Protein AF-A0A9D4G439-F1 (afdb_monomer_lite)

Secondary structure (DSSP, 8-state):
----------SSS---S-S-EEEE---TT--EEEEESSEEEE--EEEEEEESSSEEEE-SEEEEEEES--SEEEEEEEEEEEEES-SSEEEEEEEEEEEEES--SEEEEEEEEEEEEEEE-SEEEEEEEEEEEEEE-SEEEEEEEEEEEEES-SEEEEEEEEEEEEES-SEEEEEEEEEEEEES-SEEEEEEEEEEEEE--PPP------------

Structure (mmCIF, N/CA/C/O backbone):
data_AF-A0A9D4G439-F1
#
_entry.id   AF-A0A9D4G439-F1
#
loop_
_atom_site.group_PDB
_atom_site.id
_atom_site.type_symbol
_atom_site.label_atom_id
_atom_site.label_alt_id
_atom_site.label_comp_id
_atom_site.label_asym_id
_atom_site.label_entity_id
_atom_site.label_seq_id
_atom_site.pdbx_PDB_ins_code
_atom_site.Cartn_x
_atom_site.Cartn_y
_atom_site.Cartn_z
_atom_site.occupancy
_atom_site.B_iso_or_equiv
_atom_site.auth_seq_id
_atom_site.auth_comp_id
_atom_site.auth_asym_id
_atom_site.auth_atom_id
_atom_site.pdbx_PDB_model_num
ATOM 1 N N . MET A 1 1 ? 24.793 -15.720 -31.634 1.00 35.41 1 MET A N 1
ATOM 2 C CA . MET A 1 1 ? 24.849 -15.150 -30.273 1.00 35.41 1 MET A CA 1
ATOM 3 C C . MET A 1 1 ? 25.408 -13.740 -30.391 1.00 35.41 1 MET A C 1
ATOM 5 O O . MET A 1 1 ? 26.609 -13.543 -30.302 1.00 35.41 1 MET A O 1
ATOM 9 N N . LEU A 1 2 ? 24.547 -12.785 -30.735 1.00 22.92 2 LEU A N 1
ATOM 10 C CA . LEU A 1 2 ? 24.890 -11.372 -30.859 1.00 22.92 2 LEU A CA 1
ATOM 11 C C . LEU A 1 2 ? 23.726 -10.631 -30.205 1.00 22.92 2 LEU A C 1
ATOM 13 O O . LEU A 1 2 ? 22.613 -10.651 -30.722 1.00 22.92 2 LEU A O 1
ATOM 17 N N . VAL A 1 3 ? 23.954 -10.117 -29.000 1.00 29.34 3 VAL A N 1
ATOM 18 C CA . VAL A 1 3 ? 22.979 -9.298 -28.280 1.00 29.34 3 VAL A CA 1
ATOM 19 C C . VAL A 1 3 ? 22.904 -7.977 -29.039 1.00 29.34 3 VAL A C 1
ATOM 21 O O . VAL A 1 3 ? 23.825 -7.167 -28.960 1.00 29.34 3 VAL A O 1
ATOM 24 N N . LEU A 1 4 ? 21.860 -7.800 -29.851 1.00 27.92 4 LEU A N 1
ATOM 25 C CA . LEU A 1 4 ? 21.601 -6.539 -30.540 1.00 27.92 4 LEU A CA 1
ATOM 26 C C . LEU A 1 4 ? 21.143 -5.520 -29.482 1.00 27.92 4 LEU A C 1
ATOM 28 O O . LEU A 1 4 ? 19.985 -5.523 -29.072 1.00 27.92 4 LEU A O 1
ATOM 32 N N . LEU A 1 5 ? 22.059 -4.666 -29.012 1.00 32.16 5 LEU A N 1
ATOM 33 C CA . LEU A 1 5 ? 21.703 -3.417 -28.334 1.00 32.16 5 LEU A CA 1
ATOM 34 C C . LEU A 1 5 ? 21.098 -2.479 -29.388 1.00 32.16 5 LEU A C 1
ATOM 36 O O . LEU A 1 5 ? 21.796 -1.710 -30.044 1.00 32.16 5 LEU A O 1
ATOM 40 N N . LEU A 1 6 ? 19.791 -2.601 -29.594 1.00 33.16 6 LEU A N 1
ATOM 41 C CA . LEU A 1 6 ? 19.012 -1.702 -30.435 1.00 33.16 6 LEU A CA 1
ATOM 42 C C . LEU A 1 6 ? 18.743 -0.419 -29.635 1.00 33.16 6 LEU A C 1
ATOM 44 O O . LEU A 1 6 ? 17.919 -0.399 -28.723 1.00 33.16 6 LEU A O 1
ATOM 48 N N . GLN A 1 7 ? 19.480 0.644 -29.958 1.00 30.31 7 GLN A N 1
ATOM 49 C CA . GLN A 1 7 ? 19.115 2.021 -29.625 1.00 30.31 7 GLN A CA 1
ATOM 50 C C . GLN A 1 7 ? 17.806 2.341 -30.356 1.00 30.31 7 GLN A C 1
ATOM 52 O O . GLN A 1 7 ? 17.818 2.629 -31.550 1.00 30.31 7 GLN A O 1
ATOM 57 N N . ILE A 1 8 ? 16.668 2.220 -29.672 1.00 35.41 8 ILE A N 1
ATOM 58 C CA . ILE A 1 8 ? 15.366 2.600 -30.224 1.00 35.41 8 ILE A CA 1
ATOM 59 C C . ILE A 1 8 ? 15.044 3.994 -29.702 1.00 35.41 8 ILE A C 1
ATOM 61 O O . ILE A 1 8 ? 14.580 4.178 -28.580 1.00 35.41 8 ILE A O 1
ATOM 65 N N . THR A 1 9 ? 15.320 4.986 -30.539 1.00 29.41 9 THR A N 1
ATOM 66 C CA . THR A 1 9 ? 14.679 6.294 -30.474 1.00 29.41 9 THR A CA 1
ATOM 67 C C . THR A 1 9 ? 13.202 6.141 -30.827 1.00 29.41 9 THR A C 1
ATOM 69 O O . THR A 1 9 ? 12.887 5.698 -31.925 1.00 29.41 9 THR A O 1
ATOM 72 N N . SER A 1 10 ? 12.335 6.577 -29.912 1.00 33.41 10 SER A N 1
ATOM 73 C CA . SER A 1 10 ? 10.976 7.065 -30.175 1.00 33.41 10 SER A CA 1
ATOM 74 C C . SER A 1 10 ? 10.004 6.088 -30.863 1.00 33.41 10 SER A C 1
ATOM 76 O O . SER A 1 10 ? 9.826 6.084 -32.076 1.00 33.41 10 SER A O 1
ATOM 78 N N . VAL A 1 11 ? 9.300 5.322 -30.031 1.00 34.41 11 VAL A N 1
ATOM 79 C CA . VAL A 1 11 ? 7.873 5.007 -30.216 1.00 34.41 11 VAL A CA 1
ATOM 80 C C . VAL A 1 11 ? 7.197 5.522 -28.939 1.00 34.41 11 VAL A C 1
ATOM 82 O O . VAL A 1 11 ? 7.789 5.360 -27.874 1.00 34.41 11 VAL A O 1
ATOM 85 N N . GLU A 1 12 ? 6.071 6.235 -29.044 1.00 36.59 12 GLU A N 1
ATOM 86 C CA . GLU A 1 12 ? 5.451 7.114 -28.022 1.00 36.59 12 GLU A CA 1
ATOM 87 C C . GLU A 1 12 ? 5.131 6.453 -26.659 1.00 36.59 12 GLU A C 1
ATOM 89 O O . GLU A 1 12 ? 3.989 6.218 -26.283 1.00 36.59 12 GLU A O 1
ATOM 94 N N . GLY A 1 13 ? 6.184 6.212 -25.885 1.00 41.09 13 GLY A N 1
ATOM 95 C CA . GLY A 1 13 ? 6.201 5.862 -24.473 1.00 41.09 13 GLY A CA 1
ATOM 96 C C . GLY A 1 13 ? 7.607 6.172 -23.972 1.00 41.09 13 GLY A C 1
ATOM 97 O O . GLY A 1 13 ? 8.546 5.407 -24.191 1.00 41.09 13 GLY A O 1
ATOM 98 N N . HIS A 1 14 ? 7.797 7.358 -23.401 1.00 41.41 14 HIS A N 1
ATOM 99 C CA . HIS A 1 14 ? 9.112 7.845 -22.995 1.00 41.41 14 HIS A CA 1
ATOM 100 C C . HIS A 1 14 ? 9.672 6.976 -21.849 1.00 41.41 14 HIS A C 1
ATOM 102 O O . HIS A 1 14 ? 9.171 6.976 -20.728 1.00 41.41 14 HIS A O 1
ATOM 108 N N . CYS A 1 15 ? 10.710 6.184 -22.143 1.00 44.41 15 CYS A N 1
ATOM 109 C CA . CYS A 1 15 ? 11.487 5.433 -21.154 1.00 44.41 15 CYS A CA 1
ATOM 110 C C . CYS A 1 15 ? 12.837 6.133 -20.951 1.00 44.41 15 CYS A C 1
ATOM 112 O O . CYS A 1 15 ? 13.769 5.987 -21.745 1.00 44.41 15 CYS A O 1
ATOM 114 N N . SER A 1 16 ? 12.952 6.901 -19.873 1.00 44.47 16 SER A N 1
ATOM 115 C CA . SER A 1 16 ? 14.070 7.820 -19.636 1.00 44.47 16 SER A CA 1
ATOM 116 C C . SER A 1 16 ? 15.215 7.184 -18.822 1.00 44.47 16 SER A C 1
ATOM 118 O O . SER A 1 16 ? 15.396 7.530 -17.659 1.00 44.47 16 SER A O 1
ATOM 120 N N . ARG A 1 17 ? 15.980 6.237 -19.404 1.00 46.09 17 ARG A N 1
ATOM 121 C CA . ARG A 1 17 ? 17.422 5.935 -19.138 1.00 46.09 17 ARG A CA 1
ATOM 122 C C . ARG A 1 17 ? 17.838 4.562 -19.679 1.00 46.09 17 ARG A C 1
ATOM 124 O O . ARG A 1 17 ? 17.206 3.541 -19.415 1.00 46.09 17 ARG A O 1
ATOM 131 N N . GLU A 1 18 ? 18.954 4.555 -20.401 1.00 47.72 18 GLU A N 1
ATOM 132 C CA . GLU A 1 18 ? 19.537 3.397 -21.076 1.00 47.72 18 GLU A CA 1
ATOM 133 C C . GLU A 1 18 ? 19.994 2.282 -20.124 1.00 47.72 18 GLU A C 1
ATOM 135 O O . GLU A 1 18 ? 20.674 2.534 -19.130 1.00 47.72 18 GLU A O 1
ATOM 140 N N . GLN A 1 19 ? 19.651 1.048 -20.512 1.00 47.62 19 GLN A N 1
ATOM 141 C CA . GLN A 1 19 ? 20.458 -0.189 -20.538 1.00 47.62 19 GLN A CA 1
ATOM 142 C C . GLN A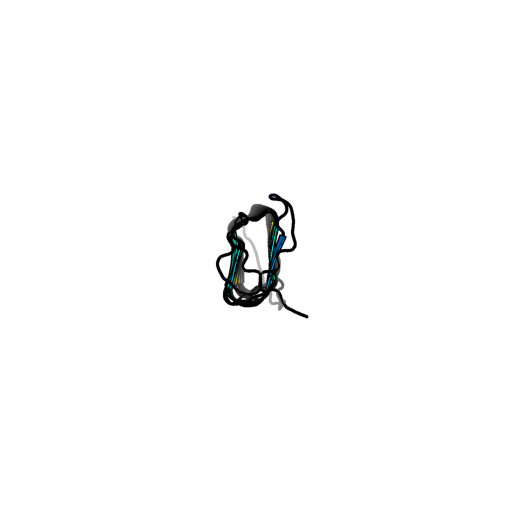 1 19 ? 19.551 -1.377 -20.212 1.00 47.62 19 GLN A C 1
ATOM 144 O O . GLN A 1 19 ? 19.105 -1.474 -19.083 1.00 47.62 19 GLN A O 1
ATOM 149 N N . ASN A 1 20 ? 19.309 -2.274 -21.179 1.00 45.75 20 ASN A N 1
ATOM 150 C CA . ASN A 1 20 ? 18.460 -3.485 -21.134 1.00 45.75 20 ASN A CA 1
ATOM 151 C C . ASN A 1 20 ? 16.944 -3.249 -20.960 1.00 45.75 20 ASN A C 1
ATOM 153 O O . ASN A 1 20 ? 16.344 -3.650 -19.960 1.00 45.75 20 ASN A O 1
ATOM 157 N N . VAL A 1 21 ? 16.326 -2.623 -21.965 1.00 49.62 21 VAL A N 1
ATOM 158 C CA . VAL A 1 21 ? 14.863 -2.591 -22.139 1.00 49.62 21 VAL A CA 1
ATOM 159 C C . VAL A 1 21 ? 14.455 -3.809 -22.971 1.00 49.62 21 VAL A C 1
ATOM 161 O O . VAL A 1 21 ? 14.947 -3.982 -24.084 1.00 49.62 21 VAL A O 1
ATOM 164 N N . GLY A 1 22 ? 13.581 -4.662 -22.434 1.00 48.59 22 GLY A N 1
ATOM 165 C CA . GLY A 1 22 ? 12.907 -5.706 -23.200 1.00 48.59 22 GLY A CA 1
ATOM 166 C C . GLY A 1 22 ? 11.500 -5.235 -23.548 1.00 48.59 22 GLY A C 1
ATOM 167 O O . GLY A 1 22 ? 10.600 -5.336 -22.721 1.00 48.59 22 GLY A O 1
ATOM 168 N N . LEU A 1 23 ? 11.302 -4.697 -24.752 1.00 49.25 23 LEU A N 1
ATOM 169 C CA . LEU A 1 23 ? 9.956 -4.450 -25.273 1.00 49.25 23 LEU A CA 1
ATOM 170 C C . LEU A 1 23 ? 9.402 -5.778 -25.795 1.00 49.25 23 LEU A C 1
ATOM 172 O O . LEU A 1 23 ? 9.946 -6.339 -26.747 1.00 49.25 23 LEU A O 1
ATOM 176 N N . VAL A 1 24 ? 8.337 -6.288 -25.180 1.00 44.91 24 VAL A N 1
ATOM 177 C CA . VAL A 1 24 ? 7.544 -7.382 -25.750 1.00 44.91 24 VAL A CA 1
ATOM 178 C C . VAL A 1 24 ? 6.335 -6.710 -26.401 1.00 44.91 24 VAL A C 1
ATOM 180 O O . VAL A 1 24 ? 5.570 -6.023 -25.738 1.00 44.91 24 VAL A O 1
ATOM 183 N N . GLY A 1 25 ? 6.279 -6.759 -27.733 1.00 38.81 25 GLY A N 1
ATOM 184 C CA . GLY A 1 25 ? 5.501 -5.821 -28.545 1.00 38.81 25 GLY A CA 1
ATOM 185 C C . GLY A 1 25 ? 3.976 -5.848 -28.382 1.00 38.81 25 GLY A C 1
ATOM 186 O O . GLY A 1 25 ? 3.389 -6.824 -27.927 1.00 38.81 25 GLY A O 1
ATOM 187 N N . GLY A 1 26 ? 3.357 -4.781 -28.891 1.00 39.62 26 GLY A N 1
ATOM 188 C CA . GLY A 1 26 ? 1.930 -4.630 -29.171 1.00 39.62 26 GLY A CA 1
ATOM 189 C C . GLY A 1 26 ? 1.701 -3.361 -30.005 1.00 39.62 26 GLY A C 1
ATOM 190 O O . GLY A 1 26 ? 2.577 -2.499 -30.052 1.00 39.62 26 GLY A O 1
ATOM 191 N N . SER A 1 27 ? 0.571 -3.258 -30.716 1.00 43.25 27 SER A N 1
ATOM 192 C CA . SER A 1 27 ? 0.152 -2.022 -31.414 1.00 43.25 27 SER A CA 1
ATOM 193 C C . SER A 1 27 ? 0.058 -0.831 -30.444 1.00 43.25 27 SER A C 1
ATOM 195 O O . SER A 1 27 ? 0.071 -1.066 -29.244 1.00 43.25 27 SER A O 1
ATOM 197 N N . ASP A 1 28 ? -0.102 0.415 -30.920 1.00 45.66 28 ASP A N 1
ATOM 198 C CA . ASP A 1 28 ? -0.159 1.687 -30.141 1.00 45.66 28 ASP A CA 1
ATOM 199 C C . ASP A 1 28 ? -1.060 1.700 -28.874 1.00 45.66 28 ASP A C 1
ATOM 201 O O . ASP A 1 28 ? -1.078 2.666 -28.119 1.00 45.66 28 ASP A O 1
ATOM 205 N N . GLN A 1 29 ? -1.831 0.640 -28.622 1.00 44.94 29 GLN A N 1
ATOM 206 C CA . GLN A 1 29 ? -2.718 0.443 -27.473 1.00 44.94 29 GLN A CA 1
ATOM 207 C C . GLN A 1 29 ? -2.344 -0.763 -26.577 1.00 44.94 29 GLN A C 1
ATOM 209 O O . GLN A 1 29 ? -3.026 -1.013 -25.585 1.00 44.94 29 GLN A O 1
ATOM 214 N N . ASP A 1 30 ? -1.284 -1.513 -26.895 1.00 49.50 30 ASP A N 1
ATOM 215 C CA . ASP A 1 30 ? -0.920 -2.816 -26.309 1.00 49.50 30 ASP A CA 1
ATOM 216 C C . ASP A 1 30 ? 0.552 -2.890 -25.881 1.00 49.50 30 ASP A C 1
ATOM 218 O O . ASP A 1 30 ? 1.181 -3.942 -25.920 1.00 49.50 30 ASP A O 1
ATOM 222 N N . VAL A 1 31 ? 1.127 -1.764 -25.472 1.00 52.62 31 VAL A N 1
ATOM 223 C CA . VAL A 1 31 ? 2.510 -1.731 -24.999 1.00 52.62 31 VAL A CA 1
ATOM 224 C C . VAL A 1 31 ? 2.604 -2.422 -23.629 1.00 52.62 31 VAL A C 1
ATOM 226 O O . VAL A 1 31 ? 2.016 -1.944 -22.655 1.00 52.62 31 VAL A O 1
ATOM 229 N N . GLU A 1 32 ? 3.325 -3.550 -23.579 1.00 58.16 32 GLU A N 1
ATOM 230 C CA . GLU A 1 32 ? 3.755 -4.259 -22.367 1.00 58.16 32 GLU A CA 1
ATOM 231 C C . GLU A 1 32 ? 5.267 -4.042 -22.184 1.00 58.16 32 GLU A C 1
ATOM 233 O O . GLU A 1 32 ? 6.105 -4.654 -22.851 1.00 58.16 32 GLU A O 1
ATOM 238 N N . ILE A 1 33 ? 5.638 -3.106 -21.309 1.00 61.31 33 ILE A N 1
ATOM 239 C CA . ILE A 1 33 ? 7.052 -2.779 -21.068 1.00 61.31 33 ILE A CA 1
ATOM 240 C C . ILE A 1 33 ? 7.569 -3.634 -19.918 1.00 61.31 33 ILE A C 1
ATOM 242 O O . ILE A 1 33 ? 7.115 -3.464 -18.786 1.00 61.31 33 ILE A O 1
ATOM 246 N N . VAL A 1 34 ? 8.554 -4.498 -20.197 1.00 62.88 34 VAL A N 1
ATOM 247 C CA . VAL A 1 34 ? 9.316 -5.210 -19.165 1.00 62.88 34 VAL A CA 1
ATOM 248 C C . VAL A 1 34 ? 10.729 -4.656 -19.079 1.00 62.88 34 VAL A C 1
ATOM 250 O O . VAL A 1 34 ? 11.572 -4.800 -19.967 1.00 62.88 34 VAL A O 1
ATOM 253 N N . CYS A 1 35 ? 11.014 -4.038 -17.945 1.00 63.88 35 CYS A N 1
ATOM 254 C CA . CYS A 1 35 ? 12.279 -3.370 -17.712 1.00 63.88 35 CYS A CA 1
ATOM 255 C C . CYS A 1 35 ? 13.026 -4.070 -16.561 1.00 63.88 35 CYS A C 1
ATOM 257 O O . CYS A 1 35 ? 12.662 -3.893 -15.404 1.00 63.88 35 CYS A O 1
ATOM 259 N N . ILE A 1 36 ? 14.158 -4.743 -16.866 1.00 59.12 36 ILE A N 1
ATOM 260 C CA . ILE A 1 36 ? 15.108 -5.306 -15.869 1.00 59.12 36 ILE A CA 1
ATOM 261 C C . ILE A 1 36 ? 16.387 -4.473 -15.627 1.00 59.12 36 ILE A C 1
ATOM 263 O O . ILE A 1 36 ? 17.230 -4.444 -16.518 1.00 59.12 36 ILE A O 1
ATOM 267 N N . GLY A 1 37 ? 16.582 -3.799 -14.484 1.00 57.66 37 GLY A N 1
ATOM 268 C CA . GLY A 1 37 ? 17.804 -2.993 -14.226 1.00 57.66 37 GLY A CA 1
ATOM 269 C C . GLY A 1 37 ? 17.688 -1.989 -13.071 1.00 57.66 37 GLY A C 1
ATOM 270 O O . GLY A 1 37 ? 16.620 -1.889 -12.499 1.00 57.66 37 GLY A O 1
ATOM 271 N N . ARG A 1 38 ? 18.748 -1.243 -12.708 1.00 56.81 38 ARG A N 1
ATOM 272 C CA . ARG A 1 38 ? 18.838 -0.520 -11.410 1.00 56.81 38 ARG A CA 1
ATOM 273 C C . ARG A 1 38 ? 18.030 0.776 -11.248 1.00 56.81 38 ARG A C 1
ATOM 275 O O . ARG A 1 38 ? 17.774 1.201 -10.124 1.00 56.81 38 ARG A O 1
ATOM 282 N N . SER A 1 39 ? 17.654 1.455 -12.323 1.00 63.44 39 SER A N 1
ATOM 283 C CA . SER A 1 39 ? 16.809 2.653 -12.228 1.00 63.44 39 SER A CA 1
ATOM 284 C C . SER A 1 39 ? 15.982 2.806 -13.490 1.00 63.44 39 SER A C 1
ATOM 286 O O . SER A 1 39 ? 16.557 2.837 -14.578 1.00 63.44 39 SER A O 1
ATOM 288 N N . ARG A 1 40 ? 14.652 2.840 -13.365 1.00 72.94 40 ARG A N 1
ATOM 289 C CA . ARG A 1 40 ? 13.736 2.841 -14.515 1.00 72.94 40 ARG A CA 1
ATOM 290 C C . ARG A 1 40 ? 12.478 3.636 -14.216 1.00 72.94 40 ARG A C 1
ATOM 292 O O . ARG A 1 40 ? 11.904 3.487 -13.141 1.00 72.94 40 ARG A O 1
ATOM 299 N N . PHE A 1 41 ? 12.039 4.387 -15.217 1.00 71.25 41 PHE A N 1
ATOM 300 C CA . PHE A 1 41 ? 10.773 5.104 -15.213 1.00 71.25 41 PHE A CA 1
ATOM 301 C C . PHE A 1 41 ? 9.996 4.731 -16.473 1.00 71.25 41 PHE A C 1
ATOM 303 O O . PHE A 1 41 ? 10.565 4.747 -17.566 1.00 71.25 41 PHE A O 1
ATOM 310 N N . VAL A 1 42 ? 8.733 4.345 -16.305 1.00 73.06 42 VAL A N 1
ATOM 311 C CA . VAL A 1 42 ? 7.775 4.144 -17.399 1.00 73.06 42 VAL A CA 1
ATOM 312 C C . VAL A 1 42 ? 6.716 5.220 -17.260 1.00 73.06 42 VAL A C 1
ATOM 314 O O . VAL A 1 42 ? 6.068 5.275 -16.224 1.00 73.06 42 VAL A O 1
ATOM 317 N N . GLU A 1 43 ? 6.575 6.077 -18.267 1.00 65.69 43 GLU A N 1
ATOM 318 C CA . GLU A 1 43 ? 5.720 7.268 -18.175 1.00 65.69 43 GLU A CA 1
ATOM 319 C C . GLU A 1 43 ? 4.245 6.998 -18.515 1.00 65.69 43 GLU A C 1
ATOM 321 O O . GLU A 1 43 ? 3.368 7.653 -17.970 1.00 6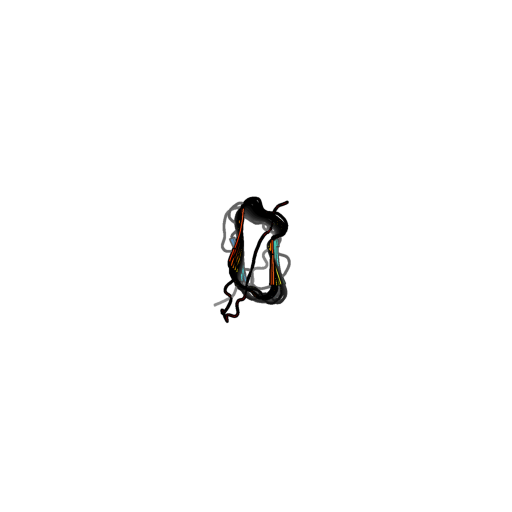5.69 43 GLU A O 1
ATOM 326 N N . SER A 1 44 ? 3.942 6.058 -19.419 1.00 67.94 44 SER A N 1
ATOM 327 C CA . SER A 1 44 ? 2.556 5.673 -19.730 1.00 67.94 44 SER A CA 1
ATOM 328 C C . SER A 1 44 ? 2.470 4.367 -20.523 1.00 67.94 44 SER A C 1
ATOM 330 O O . SER A 1 44 ? 3.442 3.924 -21.142 1.00 67.94 44 SER A O 1
ATOM 332 N N . GLY A 1 45 ? 1.291 3.737 -20.506 1.00 69.25 45 GLY A N 1
ATOM 333 C CA . GLY A 1 45 ? 1.018 2.536 -21.293 1.00 69.25 45 GLY A CA 1
ATOM 334 C C . GLY A 1 45 ? -0.230 1.766 -20.858 1.00 69.25 45 GLY A C 1
ATOM 335 O O . GLY A 1 45 ? -0.905 2.077 -19.874 1.00 69.25 45 GLY A O 1
ATOM 336 N N . ARG A 1 46 ? -0.564 0.701 -21.592 1.00 73.06 46 ARG A N 1
ATOM 337 C CA . ARG A 1 46 ? -1.639 -0.211 -21.173 1.00 73.06 46 ARG A CA 1
ATOM 338 C C . ARG A 1 46 ? -1.186 -1.098 -20.014 1.00 73.06 46 ARG A C 1
ATOM 340 O O . ARG A 1 46 ? -1.975 -1.323 -19.092 1.00 73.06 46 ARG A O 1
ATOM 347 N N . ALA A 1 47 ? 0.044 -1.602 -20.071 1.00 75.12 47 ALA A N 1
ATOM 348 C CA . ALA A 1 47 ? 0.630 -2.429 -19.030 1.00 75.12 47 ALA A CA 1
ATOM 349 C C . ALA A 1 47 ? 2.132 -2.143 -18.867 1.00 75.12 47 ALA A C 1
ATOM 351 O O . ALA A 1 47 ? 2.873 -2.083 -19.845 1.00 75.12 47 ALA A O 1
ATOM 352 N N . ALA A 1 48 ? 2.593 -2.015 -17.627 1.00 78.19 48 ALA A N 1
ATOM 353 C CA . ALA A 1 48 ? 4.004 -1.832 -17.315 1.00 78.19 48 ALA A CA 1
ATOM 354 C C . ALA A 1 48 ? 4.435 -2.758 -16.176 1.00 78.19 48 ALA A C 1
ATOM 356 O O . ALA A 1 48 ? 3.786 -2.828 -15.130 1.00 78.19 48 ALA A O 1
ATOM 357 N N . GLY A 1 49 ? 5.544 -3.461 -16.397 1.00 77.81 49 GLY A N 1
ATOM 358 C CA . GLY A 1 49 ? 6.186 -4.349 -15.440 1.00 77.81 49 GLY A CA 1
ATOM 359 C C . GLY A 1 49 ? 7.651 -3.970 -15.248 1.00 77.81 49 GLY A C 1
ATOM 360 O O . GLY A 1 49 ? 8.475 -4.118 -16.150 1.00 77.81 49 GLY A O 1
ATOM 361 N N . LEU A 1 50 ? 8.020 -3.510 -14.058 1.00 77.50 50 LEU A N 1
ATOM 362 C CA . LEU A 1 50 ? 9.421 -3.284 -13.702 1.00 77.50 50 LEU A CA 1
ATOM 363 C C . LEU A 1 50 ? 9.916 -4.435 -12.839 1.00 77.50 50 LEU A C 1
ATOM 365 O O . LEU A 1 50 ? 9.245 -4.809 -11.884 1.00 77.50 50 LEU A O 1
ATOM 369 N N . VAL A 1 51 ? 11.087 -4.990 -13.158 1.00 79.19 51 VAL A N 1
ATOM 370 C CA . VAL A 1 51 ? 11.697 -6.061 -12.361 1.00 79.19 51 VAL A CA 1
ATOM 371 C C . VAL A 1 51 ? 13.129 -5.704 -11.972 1.00 79.19 51 VAL A C 1
ATOM 373 O O . VAL A 1 51 ? 13.956 -5.419 -12.834 1.00 79.19 51 VAL A O 1
ATOM 376 N N . GLY A 1 52 ? 13.474 -5.766 -10.687 1.00 71.38 52 GLY A N 1
ATOM 377 C CA . GLY A 1 52 ? 14.869 -5.644 -10.241 1.00 71.38 52 GLY A CA 1
ATOM 378 C C . GLY A 1 52 ? 15.062 -4.929 -8.903 1.00 71.38 52 GLY A C 1
ATOM 379 O O . GLY A 1 52 ? 14.140 -4.814 -8.105 1.00 71.38 52 GLY A O 1
ATOM 380 N N . SER A 1 53 ? 16.284 -4.453 -8.641 1.00 66.44 53 SER A N 1
ATOM 381 C CA . SER A 1 53 ? 16.618 -3.630 -7.473 1.00 66.44 53 SER A CA 1
ATOM 382 C C . SER A 1 53 ? 17.039 -2.202 -7.844 1.00 66.44 53 SER A C 1
ATOM 384 O O . SER A 1 53 ? 17.944 -2.013 -8.652 1.00 66.44 53 SER A O 1
ATOM 386 N N . GLY A 1 54 ? 16.443 -1.191 -7.202 1.00 73.19 54 GLY A N 1
ATOM 387 C CA . GLY A 1 54 ? 16.938 0.193 -7.201 1.00 73.19 54 GLY A CA 1
ATOM 388 C C . GLY A 1 54 ? 15.855 1.277 -7.138 1.00 73.19 54 GLY A C 1
ATOM 389 O O . GLY A 1 54 ? 15.149 1.349 -6.139 1.00 73.19 54 GLY A O 1
ATOM 390 N N . LEU A 1 55 ? 15.781 2.175 -8.122 1.00 77.19 55 LEU A N 1
ATOM 391 C CA . LEU A 1 55 ? 14.793 3.269 -8.150 1.00 77.19 55 LEU A CA 1
ATOM 392 C C . LEU A 1 55 ? 13.794 3.045 -9.281 1.00 77.19 55 LEU A C 1
ATOM 394 O O . LEU A 1 55 ? 14.178 3.076 -10.451 1.00 77.19 55 LEU A O 1
ATOM 398 N N . TYR A 1 56 ? 12.529 2.826 -8.941 1.00 79.81 56 TYR A N 1
ATOM 399 C CA . TYR A 1 56 ? 11.499 2.486 -9.918 1.00 79.81 56 TYR A CA 1
ATOM 400 C C . TYR A 1 56 ? 10.316 3.435 -9.858 1.00 79.81 56 TYR A C 1
ATOM 402 O O . TYR A 1 56 ? 9.821 3.729 -8.772 1.00 79.81 56 TYR A O 1
ATOM 410 N N . GLY A 1 57 ? 9.854 3.858 -11.031 1.00 80.38 57 GLY A N 1
ATOM 411 C CA . GLY A 1 57 ? 8.632 4.630 -11.199 1.00 80.38 57 GLY A CA 1
ATOM 412 C C . GLY A 1 57 ? 7.801 4.093 -12.356 1.00 80.38 57 GLY A C 1
ATOM 413 O O . GLY A 1 57 ? 8.327 3.872 -13.447 1.00 80.38 57 GLY A O 1
ATOM 414 N N . VAL A 1 58 ? 6.511 3.885 -12.130 1.00 79.12 58 VAL A N 1
ATOM 415 C CA . VAL A 1 58 ? 5.536 3.664 -13.201 1.00 79.12 58 VAL A CA 1
ATOM 416 C C . VAL A 1 58 ? 4.448 4.712 -13.068 1.00 79.12 58 VAL A C 1
ATOM 418 O O . VAL A 1 58 ? 3.800 4.789 -12.028 1.00 79.12 58 VAL A O 1
ATOM 421 N N . ASP A 1 59 ? 4.254 5.485 -14.122 1.00 79.81 59 ASP A N 1
ATOM 422 C CA . ASP A 1 59 ? 3.233 6.513 -14.240 1.00 79.81 59 ASP A CA 1
ATOM 423 C C . ASP A 1 59 ? 2.172 6.081 -15.270 1.00 79.81 59 ASP A C 1
ATOM 425 O O . ASP A 1 59 ? 2.450 5.322 -16.206 1.00 79.81 59 ASP A O 1
ATOM 429 N N . SER A 1 60 ? 0.934 6.518 -15.038 1.00 74.50 60 SER A N 1
ATOM 430 C CA . SER A 1 60 ? -0.163 6.557 -16.007 1.00 74.50 60 SER A CA 1
ATOM 431 C C . SER A 1 60 ? -0.360 5.262 -16.808 1.00 74.50 60 SER A C 1
ATOM 433 O O . SER A 1 60 ? -0.520 5.268 -18.034 1.00 74.50 60 SER A O 1
ATOM 435 N N . CYS A 1 61 ? -0.376 4.121 -16.108 1.00 76.56 61 CYS A N 1
ATOM 436 C CA . CYS A 1 61 ? -0.517 2.798 -16.710 1.00 76.56 61 CYS A CA 1
ATOM 437 C C . CYS A 1 61 ? -1.805 2.109 -16.266 1.00 76.56 61 CYS A C 1
ATOM 439 O O . CYS A 1 61 ? -2.078 1.957 -15.082 1.00 76.56 61 CYS A O 1
ATOM 441 N N . ARG A 1 62 ? -2.605 1.568 -17.196 1.00 81.25 62 ARG A N 1
ATOM 442 C CA . ARG A 1 62 ? -3.844 0.862 -16.800 1.00 81.25 62 ARG A CA 1
ATOM 443 C C . ARG A 1 62 ? -3.563 -0.345 -15.890 1.00 81.25 62 ARG A C 1
ATOM 445 O O . ARG A 1 62 ? -4.391 -0.640 -15.025 1.00 81.25 62 ARG A O 1
ATOM 452 N N . ALA A 1 63 ? -2.454 -1.044 -16.091 1.00 82.88 63 ALA A N 1
ATOM 453 C CA . ALA A 1 63 ? -1.936 -2.047 -15.172 1.00 82.88 63 ALA A CA 1
ATOM 454 C C . ALA A 1 63 ? -0.446 -1.784 -14.931 1.00 82.88 63 ALA A C 1
ATOM 456 O O . ALA A 1 63 ? 0.322 -1.708 -15.884 1.00 82.88 63 ALA A O 1
ATOM 457 N N . ALA A 1 64 ? -0.043 -1.649 -13.676 1.00 84.06 64 ALA A N 1
ATOM 458 C CA . ALA A 1 64 ? 1.317 -1.311 -13.296 1.00 84.06 64 ALA A CA 1
ATOM 459 C C . ALA A 1 64 ? 1.792 -2.220 -12.166 1.00 84.06 64 ALA A C 1
ATOM 461 O O . ALA A 1 64 ? 1.117 -2.376 -11.147 1.00 84.06 64 ALA A O 1
ATOM 462 N N . GLY A 1 65 ? 2.957 -2.826 -12.362 1.00 84.94 65 GLY A N 1
ATOM 463 C CA . GLY A 1 65 ? 3.579 -3.716 -11.398 1.00 84.94 65 GLY A CA 1
ATOM 464 C C . GLY A 1 65 ? 5.066 -3.434 -11.270 1.00 84.94 65 GLY A C 1
ATOM 465 O O . GLY A 1 65 ? 5.775 -3.366 -12.273 1.00 84.94 65 GLY A O 1
ATOM 466 N N . ILE A 1 66 ? 5.555 -3.327 -10.040 1.00 83.94 66 ILE A N 1
ATOM 467 C CA . ILE A 1 66 ? 6.988 -3.365 -9.745 1.00 83.94 66 ILE A CA 1
ATOM 468 C C . ILE A 1 66 ? 7.253 -4.630 -8.938 1.00 83.94 66 ILE A C 1
ATOM 470 O O . ILE A 1 66 ? 6.658 -4.829 -7.882 1.00 83.94 66 ILE A O 1
ATOM 474 N N . LEU A 1 67 ? 8.140 -5.489 -9.430 1.00 82.94 67 LEU A N 1
ATOM 475 C CA . LEU A 1 67 ? 8.604 -6.677 -8.729 1.00 82.94 67 LEU A CA 1
ATOM 476 C C . LEU A 1 67 ? 10.093 -6.549 -8.419 1.00 82.94 67 LEU A C 1
ATOM 478 O O . LEU A 1 67 ? 10.953 -6.617 -9.294 1.00 82.94 67 LEU A O 1
ATOM 482 N N . GLY A 1 68 ? 10.407 -6.413 -7.143 1.00 73.56 68 GLY A N 1
ATOM 483 C CA . GLY A 1 68 ? 11.770 -6.351 -6.656 1.00 73.56 68 GLY A CA 1
ATOM 484 C C . GLY A 1 68 ? 12.024 -5.166 -5.737 1.00 73.56 68 GLY A C 1
ATOM 485 O O . GLY A 1 68 ? 11.292 -4.181 -5.684 1.00 73.56 68 GLY A O 1
ATOM 486 N N . GLY A 1 69 ? 13.048 -5.358 -4.916 1.00 62.31 69 GLY A N 1
ATOM 487 C CA . GLY A 1 69 ? 13.339 -4.553 -3.751 1.00 62.31 69 GLY A CA 1
ATOM 488 C C . GLY A 1 69 ? 14.457 -3.559 -3.996 1.00 62.31 69 GLY A C 1
ATOM 489 O O . GLY A 1 69 ? 15.633 -3.921 -3.998 1.00 62.31 69 GLY A O 1
ATOM 490 N N . GLY A 1 70 ? 14.089 -2.314 -4.261 1.00 67.81 70 GLY A N 1
ATOM 491 C CA . GLY A 1 70 ? 15.022 -1.208 -4.390 1.00 67.81 70 GLY A CA 1
ATOM 492 C C . GLY A 1 70 ? 15.079 -0.307 -3.160 1.00 67.81 70 GLY A C 1
ATOM 493 O O . GLY A 1 70 ? 14.533 -0.635 -2.114 1.00 67.81 70 GLY A O 1
ATOM 494 N N . GLN A 1 71 ? 15.724 0.854 -3.276 1.00 78.81 71 GLN A N 1
ATOM 495 C CA . GLN A 1 71 ? 15.602 1.882 -2.235 1.00 78.81 71 GLN A CA 1
ATOM 496 C C . GLN A 1 71 ? 14.196 2.496 -2.270 1.00 78.81 71 GLN A C 1
ATOM 498 O O . GLN A 1 71 ? 13.551 2.581 -1.229 1.00 78.81 71 GLN A O 1
ATOM 503 N N . PHE A 1 72 ? 13.695 2.829 -3.464 1.00 82.69 72 PHE A N 1
ATOM 504 C CA . PHE A 1 72 ? 12.396 3.477 -3.651 1.00 82.69 72 PHE A CA 1
ATOM 505 C C . PHE A 1 72 ? 11.655 2.873 -4.845 1.00 82.69 72 PHE A C 1
ATOM 507 O O . PHE A 1 72 ? 12.235 2.671 -5.913 1.00 82.69 72 PHE A O 1
ATOM 514 N N . SER A 1 73 ? 10.374 2.567 -4.667 1.00 86.44 73 SER A N 1
ATOM 515 C CA . SER A 1 73 ? 9.486 2.096 -5.735 1.00 86.44 73 SER A CA 1
ATOM 516 C C . SER A 1 73 ? 8.177 2.865 -5.683 1.00 86.44 73 SER A C 1
ATOM 518 O O . SER A 1 73 ? 7.557 2.928 -4.626 1.00 86.44 73 SER A O 1
ATOM 520 N N . VAL A 1 74 ? 7.775 3.450 -6.808 1.00 87.81 74 VAL A N 1
ATOM 521 C CA . VAL A 1 74 ? 6.554 4.251 -6.917 1.00 87.81 74 VAL A CA 1
ATOM 522 C C . VAL A 1 74 ? 5.723 3.767 -8.096 1.00 87.81 74 VAL A C 1
ATOM 524 O O . VAL A 1 74 ? 6.228 3.641 -9.212 1.00 87.81 74 VAL A O 1
ATOM 527 N N . VAL A 1 75 ? 4.446 3.505 -7.851 1.00 86.56 75 VAL A N 1
ATOM 528 C CA . VAL A 1 75 ? 3.444 3.290 -8.894 1.00 86.56 75 VAL A CA 1
ATOM 529 C C . VAL A 1 75 ? 2.372 4.347 -8.710 1.00 86.56 75 VAL A C 1
ATOM 531 O O . VAL A 1 75 ? 1.682 4.328 -7.698 1.00 86.56 75 VAL A O 1
ATOM 534 N N . ASP A 1 76 ? 2.257 5.261 -9.666 1.00 79.94 76 ASP A N 1
ATOM 535 C CA . ASP A 1 76 ? 1.360 6.406 -9.561 1.00 79.94 76 ASP A CA 1
ATOM 536 C C . ASP A 1 76 ? -0.101 5.969 -9.748 1.00 79.94 76 ASP A C 1
ATOM 538 O O . ASP A 1 76 ? -0.838 5.797 -8.785 1.00 79.94 76 ASP A O 1
ATOM 542 N N . SER A 1 77 ? -0.528 5.647 -10.971 1.00 70.75 77 SER A N 1
ATOM 543 C CA . SER A 1 77 ? -1.953 5.409 -11.217 1.00 70.75 77 SER A CA 1
ATOM 544 C C . SER A 1 77 ? -2.250 4.277 -12.197 1.00 70.75 77 SER A C 1
ATOM 546 O O . SER A 1 77 ? -1.546 4.065 -13.187 1.00 70.75 77 SER A O 1
ATOM 548 N N . GLY A 1 78 ? -3.331 3.532 -11.916 1.00 74.44 78 GLY A N 1
ATOM 549 C CA . GLY A 1 78 ? -3.820 2.457 -12.783 1.00 74.44 78 GLY A CA 1
ATOM 550 C C . GLY A 1 78 ? -5.117 1.780 -12.338 1.00 74.44 78 GLY A C 1
ATOM 551 O O . GLY A 1 78 ? -5.615 1.958 -11.235 1.00 74.44 78 GLY A O 1
ATOM 552 N N . ARG A 1 79 ? -5.718 0.924 -13.178 1.00 83.12 79 ARG A N 1
ATOM 553 C CA . ARG A 1 79 ? -6.806 0.038 -12.704 1.00 83.12 79 ARG A CA 1
ATOM 554 C C . ARG A 1 79 ? -6.275 -1.004 -11.720 1.00 83.12 79 ARG A C 1
ATOM 556 O O . ARG A 1 79 ? -6.998 -1.365 -10.795 1.00 83.12 79 ARG A O 1
ATOM 563 N N . ALA A 1 80 ? -5.065 -1.495 -11.949 1.00 86.00 80 ALA A N 1
ATOM 564 C CA . ALA A 1 80 ? -4.348 -2.380 -11.046 1.00 86.00 80 ALA A CA 1
ATOM 565 C C . ALA A 1 80 ? -2.933 -1.827 -10.878 1.00 86.00 80 ALA A C 1
ATOM 567 O O . ALA A 1 80 ? -2.218 -1.711 -11.868 1.00 86.00 80 ALA A O 1
ATOM 568 N N . ALA A 1 81 ? -2.569 -1.472 -9.655 1.00 88.88 81 ALA A N 1
ATOM 569 C CA . ALA A 1 81 ? -1.285 -0.888 -9.312 1.00 88.88 81 ALA A CA 1
ATOM 570 C C . ALA A 1 81 ? -0.703 -1.679 -8.143 1.00 88.88 81 ALA A C 1
ATOM 572 O O . ALA A 1 81 ? -1.383 -1.898 -7.138 1.00 88.88 81 ALA A O 1
ATOM 573 N N . GLY A 1 82 ? 0.528 -2.162 -8.274 1.00 89.50 82 GLY A N 1
ATOM 574 C CA . GLY A 1 82 ? 1.108 -2.941 -7.197 1.00 89.50 82 GLY A CA 1
ATOM 575 C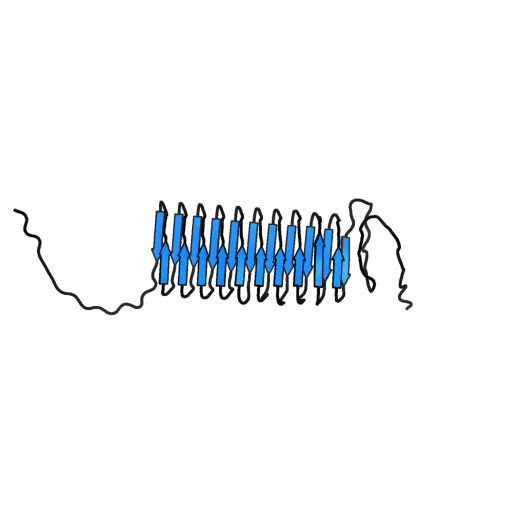 C . GLY A 1 82 ? 2.619 -2.982 -7.167 1.00 89.50 82 GLY A C 1
ATOM 576 O O . GLY A 1 82 ? 3.294 -2.920 -8.194 1.00 89.50 82 GLY A O 1
ATOM 577 N N . ILE A 1 83 ? 3.139 -3.127 -5.956 1.00 89.56 83 ILE A N 1
ATOM 578 C CA . ILE A 1 83 ? 4.561 -3.317 -5.698 1.00 89.56 83 ILE A CA 1
ATOM 579 C C . ILE A 1 83 ? 4.721 -4.607 -4.905 1.00 89.56 83 ILE A C 1
ATOM 581 O O . ILE A 1 83 ? 4.063 -4.808 -3.887 1.00 89.56 83 ILE A O 1
ATOM 585 N N . VAL A 1 84 ? 5.609 -5.482 -5.361 1.00 88.56 84 VAL A N 1
ATOM 586 C CA . VAL A 1 84 ? 5.981 -6.712 -4.662 1.00 88.56 84 VAL A CA 1
ATOM 587 C C . VAL A 1 84 ? 7.486 -6.697 -4.431 1.00 88.56 84 VAL A C 1
ATOM 589 O O . VAL A 1 84 ? 8.259 -6.752 -5.383 1.00 88.56 84 VAL A O 1
ATOM 592 N N . GLY A 1 85 ? 7.931 -6.631 -3.179 1.00 81.94 85 GLY A N 1
ATOM 593 C CA . GLY A 1 85 ? 9.355 -6.551 -2.854 1.00 81.94 85 GLY A CA 1
ATOM 594 C C . GLY A 1 85 ? 9.636 -5.985 -1.466 1.00 81.94 85 GLY A C 1
ATOM 595 O O . GLY A 1 85 ? 8.738 -5.831 -0.648 1.00 81.94 85 GLY A O 1
ATOM 596 N N . GLY A 1 86 ? 10.906 -5.695 -1.188 1.00 71.31 86 GLY A N 1
ATOM 597 C CA . GLY A 1 86 ? 11.334 -5.102 0.080 1.00 71.31 86 GLY A CA 1
ATOM 598 C C . GLY A 1 86 ? 12.443 -4.082 -0.132 1.00 71.31 86 GLY A C 1
ATOM 599 O O . GLY A 1 86 ? 13.309 -4.267 -0.976 1.00 71.31 86 GLY A O 1
ATOM 600 N N . GLY A 1 87 ? 12.417 -2.990 0.615 1.00 81.38 87 GLY A N 1
ATOM 601 C CA . GLY A 1 87 ? 13.261 -1.832 0.353 1.00 81.38 87 GLY A CA 1
ATOM 602 C C . GLY A 1 87 ? 13.163 -0.797 1.459 1.00 81.38 87 GLY A C 1
ATOM 603 O O . GLY A 1 87 ? 12.655 -1.089 2.543 1.00 81.38 87 GLY A O 1
ATOM 604 N N . GLN A 1 88 ? 13.610 0.428 1.188 1.00 87.19 88 GLN A N 1
ATOM 605 C CA . GLN A 1 88 ? 13.382 1.520 2.137 1.00 87.19 88 GLN A CA 1
ATOM 606 C C . GLN A 1 88 ? 11.942 2.021 2.030 1.00 87.19 88 GLN A C 1
ATOM 608 O O . GLN A 1 88 ? 11.248 2.050 3.040 1.00 87.19 88 GLN A O 1
ATOM 613 N N . SER A 1 89 ? 11.462 2.340 0.825 1.00 88.62 89 SER A N 1
ATOM 614 C CA . SER A 1 89 ? 10.100 2.848 0.645 1.00 88.62 89 SER A CA 1
ATOM 615 C C . SER A 1 89 ? 9.398 2.327 -0.611 1.00 88.62 89 SER A C 1
ATOM 617 O O . SER A 1 89 ? 10.009 2.194 -1.676 1.00 88.62 89 SER A O 1
ATOM 619 N N . GLY A 1 90 ? 8.110 2.026 -0.465 1.00 89.69 90 GLY A N 1
ATOM 620 C CA . GLY A 1 90 ? 7.198 1.650 -1.539 1.00 89.69 90 GLY A CA 1
ATOM 621 C C . GLY A 1 90 ? 5.940 2.509 -1.474 1.00 89.69 90 GLY A C 1
ATOM 622 O O . GLY A 1 90 ? 5.318 2.594 -0.416 1.00 89.69 90 GLY A O 1
ATOM 623 N N . VAL A 1 91 ? 5.564 3.133 -2.589 1.00 91.56 91 VAL A N 1
ATOM 624 C CA . VAL A 1 91 ? 4.365 3.973 -2.687 1.00 91.56 91 VAL A CA 1
ATOM 625 C C . VAL A 1 91 ? 3.519 3.529 -3.870 1.00 91.56 91 VAL A C 1
ATOM 627 O O . VAL A 1 91 ? 4.007 3.457 -4.996 1.00 91.56 91 VAL A O 1
ATOM 630 N N . VAL A 1 92 ? 2.249 3.242 -3.619 1.00 90.69 92 VAL A N 1
ATOM 631 C CA . VAL A 1 92 ? 1.237 3.066 -4.661 1.00 90.69 92 VAL A CA 1
ATOM 632 C C . VAL A 1 92 ? 0.213 4.171 -4.473 1.00 90.69 92 VAL A C 1
ATOM 634 O O . VAL A 1 92 ? -0.483 4.170 -3.465 1.00 90.69 92 VAL A O 1
ATOM 637 N N . ASP A 1 93 ? 0.136 5.119 -5.397 1.00 86.88 93 ASP A N 1
ATOM 638 C CA . ASP A 1 93 ? -0.765 6.259 -5.241 1.00 86.88 93 ASP A CA 1
ATOM 639 C C . ASP A 1 93 ? -2.224 5.811 -5.436 1.00 86.88 93 ASP A C 1
ATOM 641 O O . ASP A 1 93 ? -2.952 5.647 -4.459 1.00 86.88 93 ASP A O 1
ATOM 645 N N . SER A 1 94 ? -2.658 5.463 -6.647 1.00 79.12 94 SER A N 1
ATOM 646 C CA . SER A 1 94 ? -4.082 5.209 -6.876 1.00 79.12 94 SER A CA 1
ATOM 647 C C . SER A 1 94 ? -4.416 4.047 -7.811 1.00 79.12 94 SER A C 1
ATOM 649 O O . SER A 1 94 ? -3.804 3.797 -8.854 1.00 79.12 94 SER A O 1
ATOM 651 N N . GLY A 1 95 ? -5.486 3.320 -7.471 1.00 80.31 95 GLY A N 1
AT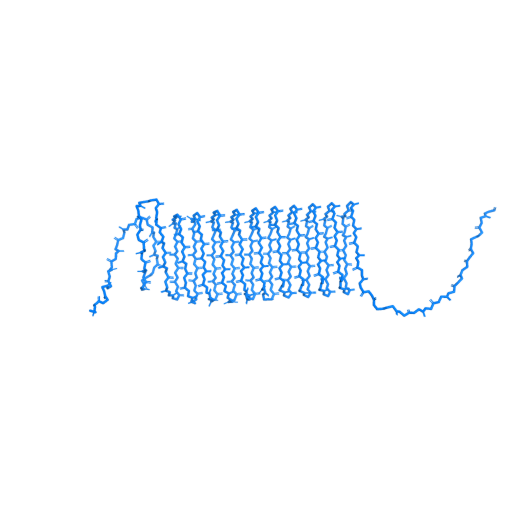OM 652 C CA . GLY A 1 95 ? -6.082 2.387 -8.419 1.00 80.31 95 GLY A CA 1
ATOM 653 C C . GLY A 1 95 ? -7.336 1.653 -7.977 1.00 80.31 95 GLY A C 1
ATOM 654 O O . GLY A 1 95 ? -7.756 1.683 -6.828 1.00 80.31 95 GLY A O 1
ATOM 655 N N . ARG A 1 96 ? -8.002 0.933 -8.893 1.00 87.00 96 ARG A N 1
ATOM 656 C CA . ARG A 1 96 ? -9.152 0.101 -8.473 1.00 87.00 96 ARG A CA 1
ATOM 657 C C . ARG A 1 96 ? -8.684 -1.006 -7.522 1.00 87.00 96 ARG A C 1
ATOM 659 O O . ARG A 1 96 ? -9.382 -1.285 -6.550 1.00 87.00 96 ARG A O 1
ATOM 666 N N . ALA A 1 97 ? -7.550 -1.624 -7.818 1.00 89.69 97 ALA A N 1
ATOM 667 C CA . ALA A 1 97 ? -6.812 -2.472 -6.896 1.00 89.69 97 ALA A CA 1
ATOM 668 C C . ALA A 1 97 ? -5.410 -1.879 -6.750 1.00 89.69 97 ALA A C 1
ATOM 670 O O . ALA A 1 97 ? -4.686 -1.814 -7.742 1.00 89.69 97 ALA A O 1
ATOM 671 N N . ALA A 1 98 ? -5.079 -1.422 -5.551 1.00 91.94 98 ALA A N 1
ATOM 672 C CA . ALA A 1 98 ? -3.805 -0.812 -5.212 1.00 91.94 98 ALA A CA 1
ATOM 673 C C . ALA A 1 98 ? -3.195 -1.603 -4.054 1.00 91.94 98 ALA A C 1
ATOM 675 O O . ALA A 1 98 ? -3.888 -1.889 -3.075 1.00 91.94 98 ALA A O 1
ATOM 676 N N . GLY A 1 99 ? -1.930 -2.004 -4.145 1.00 92.25 99 GLY A N 1
ATOM 677 C CA . GLY A 1 99 ? -1.349 -2.697 -3.005 1.00 92.25 99 GLY A CA 1
ATOM 678 C C . GLY A 1 99 ? 0.146 -2.915 -3.016 1.00 92.25 99 GLY A C 1
ATOM 679 O O . GLY A 1 99 ? 0.797 -2.961 -4.058 1.00 92.25 99 GLY A O 1
ATOM 680 N N . ILE A 1 100 ? 0.678 -3.085 -1.814 1.00 92.56 100 ILE A N 1
ATOM 681 C CA . ILE A 1 100 ? 2.088 -3.370 -1.575 1.00 92.56 100 ILE A CA 1
ATOM 682 C C . ILE A 1 100 ? 2.193 -4.707 -0.859 1.00 92.56 100 ILE A C 1
ATOM 684 O O . ILE A 1 100 ? 1.503 -4.959 0.127 1.00 92.56 100 ILE A O 1
ATOM 688 N N . VAL A 1 101 ? 3.080 -5.566 -1.343 1.00 91.31 101 VAL A N 1
ATOM 689 C CA . VAL A 1 101 ? 3.412 -6.829 -0.690 1.00 91.31 101 VAL A CA 1
ATOM 690 C C . VAL A 1 101 ? 4.911 -6.878 -0.426 1.00 91.31 101 VAL A C 1
ATOM 692 O O . VAL A 1 101 ? 5.712 -6.870 -1.359 1.00 91.31 101 VAL A O 1
ATOM 695 N N . GLY A 1 102 ? 5.280 -6.997 0.847 1.00 81.50 102 GLY A N 1
ATOM 696 C CA . GLY A 1 102 ? 6.646 -7.223 1.310 1.00 81.50 102 GLY A CA 1
ATOM 697 C C . GLY A 1 102 ? 7.207 -6.124 2.221 1.00 81.50 102 GLY A C 1
ATOM 698 O O . GLY A 1 102 ? 6.622 -5.057 2.401 1.00 81.50 102 GLY A O 1
ATOM 699 N N . GLY A 1 103 ? 8.349 -6.438 2.840 1.00 67.25 103 GLY A N 1
ATOM 700 C CA . GLY A 1 103 ? 8.926 -5.739 3.996 1.00 67.25 103 GLY A CA 1
ATOM 701 C C . GLY A 1 103 ? 9.628 -4.421 3.695 1.00 67.25 103 GLY A C 1
ATOM 702 O O . GLY A 1 103 ? 10.794 -4.261 4.052 1.00 67.25 103 GLY A O 1
ATOM 703 N N . PHE A 1 104 ? 8.954 -3.478 3.039 1.00 82.56 104 PHE A N 1
ATOM 704 C CA . PHE A 1 104 ? 9.436 -2.096 2.980 1.00 82.56 104 PHE A CA 1
ATOM 705 C C . PHE A 1 104 ? 9.508 -1.490 4.380 1.00 82.56 104 PHE A C 1
ATOM 707 O O . PHE A 1 104 ? 8.590 -1.687 5.171 1.00 82.56 104 PHE A O 1
ATOM 714 N N . GLN A 1 105 ? 10.555 -0.716 4.684 1.00 89.06 105 GLN A N 1
ATOM 715 C CA . GLN A 1 105 ? 10.577 0.051 5.937 1.00 89.06 105 GLN A CA 1
ATOM 716 C C . GLN A 1 105 ? 9.371 0.994 6.009 1.00 89.06 105 GLN A C 1
ATOM 718 O O . GLN A 1 105 ? 8.733 1.056 7.055 1.00 89.06 105 GLN A O 1
ATOM 723 N N . TYR A 1 106 ? 9.020 1.629 4.888 1.00 91.31 106 TYR A N 1
ATOM 724 C CA . TYR A 1 106 ? 7.864 2.510 4.746 1.00 91.31 106 TYR A CA 1
ATOM 725 C C . TYR A 1 106 ? 7.013 2.080 3.545 1.00 91.31 106 TYR A C 1
ATOM 727 O O . TYR A 1 106 ? 7.491 2.076 2.413 1.00 91.31 106 TYR A O 1
ATOM 735 N N . GLY A 1 107 ? 5.762 1.694 3.777 1.00 92.44 107 GLY A N 1
ATOM 736 C CA . GLY A 1 107 ? 4.804 1.360 2.720 1.00 92.44 107 GLY A CA 1
ATOM 737 C C . GLY A 1 107 ? 3.618 2.313 2.747 1.00 92.44 107 GLY A C 1
ATOM 738 O O . GLY A 1 107 ? 3.017 2.482 3.803 1.00 92.44 107 GLY A O 1
ATOM 739 N N . VAL A 1 108 ? 3.261 2.908 1.611 1.00 93.69 108 VAL A N 1
ATOM 740 C CA . VAL A 1 108 ? 2.083 3.781 1.503 1.00 93.69 108 VAL A CA 1
ATOM 741 C C . VAL A 1 108 ? 1.226 3.363 0.318 1.00 93.69 108 VAL A C 1
ATOM 743 O O . VAL A 1 108 ? 1.726 3.240 -0.799 1.00 93.69 108 VAL A O 1
ATOM 746 N N . VAL A 1 109 ? -0.067 3.165 0.555 1.00 93.25 109 VAL A N 1
ATOM 747 C CA . VAL A 1 109 ? -1.077 3.037 -0.498 1.00 93.25 109 VAL A CA 1
ATOM 748 C C . VAL A 1 109 ? -2.079 4.172 -0.323 1.00 93.25 109 VAL A C 1
ATOM 750 O O . VAL A 1 109 ? -2.823 4.170 0.653 1.00 93.25 109 VAL A O 1
ATOM 753 N N . ASP A 1 110 ? -2.106 5.148 -1.227 1.00 90.69 110 ASP A N 1
ATOM 754 C CA . ASP A 1 110 ? -2.946 6.335 -1.029 1.00 90.69 110 ASP A CA 1
ATOM 755 C C . ASP A 1 110 ? -4.436 6.009 -1.227 1.00 90.69 110 ASP A C 1
ATOM 757 O O . ASP A 1 110 ? -5.245 6.170 -0.309 1.00 90.69 110 ASP A O 1
ATOM 761 N N . SER A 1 111 ? -4.837 5.461 -2.375 1.00 85.81 111 SER A N 1
ATOM 762 C CA . SER A 1 111 ? -6.259 5.220 -2.615 1.00 85.81 111 SER A CA 1
ATOM 763 C C . SER A 1 111 ? -6.601 4.037 -3.512 1.00 85.81 111 SER A C 1
ATOM 765 O O . SER A 1 111 ? -5.938 3.696 -4.495 1.00 85.81 111 SER A O 1
ATOM 767 N N . GLY A 1 112 ? -7.742 3.410 -3.217 1.00 86.44 112 GLY A N 1
ATOM 768 C CA . GLY A 1 112 ? -8.332 2.481 -4.165 1.00 86.44 112 GLY A CA 1
ATOM 769 C C . GLY A 1 112 ? -9.681 1.889 -3.809 1.00 86.44 112 GLY A C 1
ATOM 770 O O . GLY A 1 112 ? -10.223 2.059 -2.723 1.00 86.44 112 GLY A O 1
ATOM 771 N N . ARG A 1 113 ? -10.291 1.138 -4.737 1.00 90.25 113 ARG A N 1
ATOM 772 C CA . ARG A 1 113 ? -11.495 0.370 -4.360 1.00 90.25 113 ARG A CA 1
ATOM 773 C C . ARG A 1 113 ? -11.114 -0.741 -3.380 1.00 90.25 113 ARG A C 1
ATOM 775 O O . ARG A 1 113 ? -11.849 -0.957 -2.421 1.00 90.25 113 ARG A O 1
ATOM 782 N N . ALA A 1 114 ? -10.019 -1.432 -3.655 1.00 92.50 114 ALA A N 1
ATOM 783 C CA . ALA A 1 114 ? -9.329 -2.305 -2.721 1.00 92.50 114 ALA A CA 1
ATOM 784 C C . ALA A 1 114 ? -7.894 -1.789 -2.611 1.00 92.50 114 ALA A C 1
ATOM 786 O O . ALA A 1 114 ? -7.174 -1.809 -3.608 1.00 92.50 114 ALA A O 1
ATOM 787 N N . ALA A 1 115 ? -7.541 -1.282 -1.439 1.00 93.81 115 ALA A N 1
ATOM 788 C CA . ALA A 1 115 ? -6.230 -0.759 -1.107 1.00 93.81 115 ALA A CA 1
ATOM 789 C C . ALA A 1 115 ? -5.663 -1.600 0.037 1.00 93.81 115 ALA A C 1
ATOM 791 O O . ALA A 1 115 ? -6.378 -1.875 1.003 1.00 93.81 115 ALA A O 1
ATOM 792 N N . GLY A 1 116 ? -4.412 -2.041 -0.056 1.00 93.69 116 GLY A N 1
ATOM 793 C CA . GLY A 1 116 ? -3.843 -2.746 1.081 1.00 93.69 116 GLY A CA 1
ATOM 794 C C . GLY A 1 116 ? -2.355 -3.024 1.047 1.00 93.69 116 GLY A C 1
ATOM 795 O O . GLY A 1 116 ? -1.714 -3.029 -0.003 1.00 93.69 116 GLY A O 1
ATOM 796 N N . ILE A 1 117 ? -1.818 -3.272 2.237 1.00 94.44 117 ILE A N 1
ATOM 797 C CA . ILE A 1 117 ? -0.407 -3.567 2.467 1.00 94.44 117 ILE A CA 1
ATOM 798 C C . ILE A 1 117 ? -0.293 -4.892 3.211 1.00 94.44 117 ILE A C 1
ATOM 800 O O . ILE A 1 117 ? -0.943 -5.102 4.231 1.00 94.44 117 ILE A O 1
ATOM 804 N N . VAL A 1 118 ? 0.566 -5.785 2.724 1.00 93.19 118 VAL A N 1
ATOM 805 C CA . VAL A 1 118 ? 0.857 -7.063 3.382 1.00 93.19 118 VAL A CA 1
ATOM 806 C C . VAL A 1 118 ? 2.347 -7.183 3.655 1.00 93.19 118 VAL A C 1
ATOM 808 O O . VAL A 1 118 ? 3.166 -7.086 2.743 1.00 93.19 118 VAL A O 1
ATOM 811 N N . GLY A 1 119 ? 2.697 -7.473 4.907 1.00 84.19 119 GLY A N 1
ATOM 812 C CA . GLY A 1 119 ? 4.070 -7.721 5.331 1.00 84.19 119 GLY A CA 1
ATOM 813 C C . GLY A 1 119 ? 4.918 -6.457 5.437 1.00 84.19 119 GLY A C 1
ATOM 814 O O . GLY A 1 119 ? 6.109 -6.535 5.160 1.00 84.19 119 GLY A O 1
ATOM 815 N N . GLY A 1 120 ? 4.318 -5.322 5.812 1.00 76.88 120 GLY A N 1
ATOM 816 C CA . GLY A 1 120 ? 5.024 -4.055 6.019 1.00 76.88 120 GLY A CA 1
ATOM 817 C C . GLY A 1 120 ? 6.161 -4.146 7.047 1.00 76.88 120 GLY A C 1
ATOM 818 O O . GLY A 1 120 ? 6.176 -5.030 7.905 1.00 76.88 120 GLY A O 1
ATOM 819 N N . GLY A 1 121 ? 7.138 -3.244 6.940 1.00 85.06 121 GLY A N 1
ATOM 820 C CA . GLY A 1 121 ? 8.295 -3.150 7.831 1.00 85.06 121 GLY A CA 1
ATOM 821 C C . GLY A 1 121 ? 8.030 -2.256 9.039 1.00 85.06 121 GLY A C 1
ATOM 822 O O . GLY A 1 121 ? 7.357 -2.669 9.977 1.00 85.06 121 GLY A O 1
ATOM 823 N N . GLN A 1 122 ? 8.595 -1.046 9.060 1.00 91.06 122 GLN A N 1
ATOM 824 C CA . GLN A 1 122 ? 8.487 -0.149 10.218 1.00 91.06 122 GLN A CA 1
ATOM 825 C C . GLN A 1 122 ? 7.159 0.605 10.244 1.00 91.06 122 GLN A C 1
ATOM 827 O O . GLN A 1 122 ? 6.520 0.653 11.290 1.00 91.06 122 GLN A O 1
ATOM 832 N N . SER A 1 123 ? 6.743 1.162 9.109 1.00 92.38 123 SER A N 1
ATOM 833 C CA . SER A 1 123 ? 5.516 1.941 8.986 1.00 92.38 123 SER A CA 1
ATOM 834 C C . SER A 1 123 ? 4.746 1.552 7.728 1.00 92.38 123 SER A C 1
ATOM 836 O O . SER A 1 123 ? 5.327 1.309 6.667 1.00 92.38 123 SER A O 1
ATOM 838 N N . SER A 1 124 ? 3.430 1.432 7.852 1.00 94.31 124 SER A N 1
ATOM 839 C CA . SER A 1 124 ? 2.521 1.102 6.760 1.00 94.31 124 SER A CA 1
ATOM 840 C C . SER A 1 124 ? 1.269 1.956 6.848 1.00 94.31 124 SER A C 1
ATOM 842 O O . SER A 1 124 ? 0.651 2.037 7.905 1.00 94.31 124 SER A O 1
ATOM 844 N N . VAL A 1 125 ? 0.902 2.581 5.735 1.00 95.44 125 VAL A N 1
ATOM 845 C CA . VAL A 1 125 ? -0.210 3.528 5.668 1.00 95.44 125 VAL A CA 1
ATOM 846 C C . VAL A 1 125 ? -1.107 3.192 4.486 1.00 95.44 125 VAL A C 1
ATOM 848 O O . VAL A 1 125 ? -0.621 3.024 3.366 1.00 95.44 125 VAL A O 1
ATOM 851 N N . VAL A 1 126 ? -2.414 3.113 4.723 1.00 95.56 126 VAL A N 1
ATOM 852 C CA . VAL A 1 126 ? -3.425 3.063 3.663 1.00 95.56 126 VAL A CA 1
ATOM 853 C C . VAL A 1 126 ? -4.390 4.229 3.858 1.00 95.56 126 VAL A C 1
ATOM 855 O O . VAL A 1 126 ? -5.235 4.166 4.749 1.00 95.56 126 VAL A O 1
ATOM 858 N N . ASN A 1 127 ? -4.305 5.276 3.032 1.00 93.69 127 ASN A N 1
ATOM 859 C CA . ASN A 1 127 ? -5.083 6.497 3.291 1.00 93.69 127 ASN A CA 1
ATOM 860 C C . ASN A 1 127 ? -6.580 6.270 3.018 1.00 93.69 127 ASN A C 1
ATOM 862 O O . ASN A 1 127 ? -7.447 6.708 3.778 1.00 93.69 127 ASN A O 1
ATOM 866 N N . SER A 1 128 ? -6.939 5.575 1.930 1.00 90.69 128 SER A N 1
ATOM 867 C CA . SER A 1 128 ? -8.357 5.386 1.611 1.00 90.69 128 SER A CA 1
ATOM 868 C C . SER A 1 128 ? -8.719 4.159 0.774 1.00 90.69 128 SER A C 1
ATOM 870 O O . SER A 1 128 ? -8.028 3.748 -0.160 1.00 90.69 128 SER A O 1
ATOM 872 N N . GLY A 1 129 ? -9.913 3.614 1.026 1.00 90.62 129 GLY A N 1
ATOM 873 C CA . GLY A 1 129 ? -10.554 2.737 0.054 1.00 90.62 129 GLY A CA 1
ATOM 874 C C . GLY A 1 129 ? -11.945 2.221 0.396 1.00 90.62 129 GLY A C 1
ATOM 875 O O . GLY A 1 129 ? -12.483 2.442 1.476 1.00 90.62 129 GLY A O 1
ATOM 876 N N . ARG A 1 130 ? -12.600 1.493 -0.525 1.00 92.81 130 ARG A N 1
ATOM 877 C CA . ARG A 1 130 ? -13.822 0.760 -0.109 1.00 92.81 130 ARG A CA 1
ATOM 878 C C . ARG A 1 130 ? -13.456 -0.384 0.829 1.00 92.81 130 ARG A C 1
ATOM 880 O O . ARG A 1 130 ? -14.198 -0.641 1.771 1.00 92.81 130 ARG A O 1
ATOM 887 N N . VAL A 1 131 ? -12.355 -1.054 0.526 1.00 94.38 131 VAL A N 1
ATOM 888 C CA . VAL A 1 131 ? -11.661 -1.991 1.401 1.00 94.38 131 VAL A CA 1
ATOM 889 C C . VAL A 1 131 ? -10.250 -1.441 1.555 1.00 94.38 131 VAL A C 1
ATOM 891 O O . VAL A 1 131 ? -9.599 -1.216 0.534 1.00 94.38 131 VAL A O 1
ATOM 894 N N . ALA A 1 132 ? -9.842 -1.171 2.787 1.00 95.25 132 ALA A N 1
ATOM 895 C CA . ALA A 1 132 ? -8.545 -0.618 3.141 1.00 95.25 132 ALA A CA 1
ATOM 896 C C . ALA A 1 132 ? -7.950 -1.488 4.252 1.00 95.25 132 ALA A C 1
ATOM 898 O O . ALA A 1 132 ? -8.499 -1.540 5.353 1.00 95.25 132 ALA A O 1
ATOM 899 N N . GLU A 1 133 ? -6.900 -2.246 3.943 1.00 95.12 133 GLU A N 1
ATOM 900 C CA . GLU A 1 133 ? -6.404 -3.292 4.843 1.00 95.12 133 GLU A CA 1
ATOM 901 C C . GLU A 1 133 ? -4.884 -3.283 4.985 1.00 95.12 133 GLU A C 1
ATOM 903 O O . GLU A 1 133 ? -4.153 -3.187 3.999 1.00 95.12 133 GLU A O 1
ATOM 908 N N . ILE A 1 134 ? -4.400 -3.454 6.214 1.00 95.31 134 ILE A N 1
ATOM 909 C CA . ILE A 1 134 ? -2.982 -3.675 6.498 1.00 95.31 134 ILE A CA 1
ATOM 910 C C . ILE A 1 134 ? -2.810 -4.972 7.280 1.00 95.31 134 ILE A C 1
ATOM 912 O O . ILE A 1 134 ? -3.492 -5.220 8.273 1.00 95.31 134 ILE A O 1
ATOM 916 N N . VAL A 1 135 ? -1.860 -5.798 6.851 1.00 93.94 135 VAL A N 1
ATOM 917 C CA . VAL A 1 135 ? -1.462 -7.019 7.554 1.00 93.94 135 VAL A CA 1
ATOM 918 C C . VAL A 1 135 ? 0.030 -6.948 7.871 1.00 93.94 135 VAL A C 1
ATOM 920 O O . VAL A 1 135 ? 0.864 -6.955 6.964 1.00 93.94 135 VAL A O 1
ATOM 923 N N . GLY A 1 136 ? 0.380 -6.925 9.157 1.00 87.19 136 GLY A N 1
ATOM 924 C CA . GLY A 1 136 ? 1.754 -6.747 9.636 1.00 87.19 136 GLY A CA 1
ATOM 925 C C . GLY A 1 136 ? 2.199 -5.278 9.694 1.00 87.19 136 GLY A C 1
ATOM 926 O O . GLY A 1 136 ? 1.365 -4.377 9.679 1.00 87.19 136 GLY A O 1
ATOM 927 N N . GLY A 1 137 ? 3.515 -5.048 9.774 1.00 86.25 137 GLY A N 1
ATOM 928 C CA . GLY A 1 137 ? 4.111 -3.726 10.026 1.00 86.25 137 GLY A CA 1
ATOM 929 C C . GLY A 1 137 ? 4.221 -3.395 11.514 1.00 86.25 137 GLY A C 1
ATOM 930 O O . GLY A 1 137 ? 3.370 -3.797 12.292 1.00 86.25 137 GLY A O 1
ATOM 931 N N . CYS A 1 138 ? 5.272 -2.697 11.950 1.00 91.06 138 CYS A N 1
ATOM 932 C CA . CYS A 1 138 ? 5.398 -2.285 13.355 1.00 91.06 138 CYS A CA 1
ATOM 933 C C . CYS A 1 138 ? 4.377 -1.199 13.723 1.00 91.06 138 CYS A C 1
ATOM 935 O O . CYS A 1 138 ? 3.765 -1.275 14.788 1.00 91.06 138 CYS A O 1
ATOM 937 N N . GLN A 1 139 ? 4.215 -0.205 12.849 1.00 93.56 139 GLN A N 1
ATOM 938 C CA . GLN A 1 139 ? 3.256 0.889 12.969 1.00 93.56 139 GLN A CA 1
ATOM 939 C C . GLN A 1 139 ? 2.360 0.897 11.734 1.00 93.56 139 GLN A C 1
ATOM 941 O O . GLN A 1 139 ? 2.854 1.081 10.622 1.00 93.56 139 GLN A O 1
ATOM 946 N N . SER A 1 140 ? 1.063 0.709 11.924 1.00 94.38 140 SER A N 1
ATOM 947 C CA . SER A 1 140 ? 0.116 0.564 10.823 1.00 94.38 140 SER A CA 1
ATOM 948 C C . SER A 1 140 ? -1.058 1.513 11.006 1.00 94.38 140 SER A C 1
ATOM 950 O O . SER A 1 140 ? -1.652 1.548 12.082 1.00 94.38 140 SER A O 1
ATOM 952 N N . CYS A 1 141 ? -1.412 2.267 9.968 1.00 95.12 141 CYS A N 1
ATOM 953 C CA . CYS A 1 141 ? -2.585 3.134 10.004 1.00 95.12 141 CYS A CA 1
ATOM 954 C C . CYS A 1 141 ? -3.436 3.046 8.737 1.00 95.12 141 CYS A C 1
ATOM 956 O O . CYS A 1 141 ? -2.929 2.940 7.619 1.00 95.12 141 CYS A O 1
ATOM 958 N N . VAL A 1 142 ? -4.753 3.059 8.936 1.00 95.38 142 VAL A N 1
ATOM 959 C CA . VAL A 1 142 ? -5.748 3.134 7.868 1.00 95.38 142 VAL A CA 1
ATOM 960 C C . VAL A 1 142 ? -6.629 4.351 8.115 1.00 95.38 142 VAL A C 1
ATOM 962 O O . VAL A 1 142 ? -7.486 4.311 8.998 1.00 95.38 142 VAL A O 1
ATOM 965 N N . ASP A 1 143 ? -6.468 5.411 7.328 1.00 93.38 143 ASP A N 1
ATOM 966 C CA . ASP A 1 143 ? -7.175 6.668 7.606 1.00 93.38 143 ASP A CA 1
ATOM 967 C C . ASP A 1 143 ? -8.673 6.538 7.270 1.00 93.38 143 ASP A C 1
ATOM 969 O O . ASP A 1 143 ? -9.553 7.023 7.987 1.00 93.38 143 ASP A O 1
ATOM 973 N N . SER A 1 144 ? -9.020 5.859 6.169 1.00 89.62 144 SER A N 1
ATOM 974 C CA . SER A 1 144 ? -10.428 5.711 5.795 1.00 89.62 144 SER A CA 1
ATOM 975 C C . SER A 1 144 ? -10.786 4.461 4.996 1.00 89.62 144 SER A C 1
ATOM 977 O O . SER A 1 144 ? -10.130 4.063 4.033 1.00 89.62 144 SER A O 1
ATOM 979 N N . GLY A 1 145 ? -11.946 3.879 5.303 1.00 89.56 145 GLY A N 1
ATOM 980 C CA . GLY A 1 145 ? -12.587 2.982 4.353 1.00 89.56 145 GLY A CA 1
ATOM 981 C C . GLY A 1 145 ? -13.971 2.474 4.715 1.00 89.56 145 GLY A C 1
ATOM 982 O O . GLY A 1 145 ? -14.426 2.540 5.850 1.00 89.56 145 GLY A O 1
ATOM 983 N N . ARG A 1 146 ? -14.716 1.933 3.742 1.00 91.88 146 ARG A N 1
ATOM 984 C CA . ARG A 1 146 ? -16.010 1.305 4.085 1.00 91.88 146 ARG A CA 1
ATOM 985 C C . ARG A 1 146 ? -15.786 0.066 4.959 1.00 91.88 146 ARG A C 1
ATOM 987 O O . ARG A 1 146 ? -16.545 -0.131 5.904 1.00 91.88 146 ARG A O 1
ATOM 994 N N . ALA A 1 147 ? -14.797 -0.745 4.616 1.00 93.31 147 ALA A N 1
ATOM 995 C CA . ALA A 1 147 ? -14.221 -1.771 5.468 1.00 93.31 147 ALA A CA 1
ATOM 996 C C . ALA A 1 147 ? -12.746 -1.407 5.669 1.00 93.31 147 ALA A C 1
ATOM 998 O O . ALA A 1 147 ? -11.999 -1.394 4.693 1.00 93.31 147 ALA A O 1
ATOM 999 N N . ALA A 1 148 ? -12.380 -1.048 6.894 1.00 93.81 148 ALA A N 1
ATOM 1000 C CA . ALA A 1 148 ? -11.032 -0.661 7.282 1.00 93.81 148 ALA A CA 1
ATOM 1001 C C . ALA A 1 148 ? -10.510 -1.678 8.302 1.00 93.81 148 ALA A C 1
ATOM 1003 O O . ALA A 1 148 ? -11.195 -1.969 9.285 1.00 93.81 148 ALA A O 1
ATOM 1004 N N . GLY A 1 149 ? -9.348 -2.268 8.040 1.00 93.25 149 GLY A N 1
ATOM 1005 C CA . GLY A 1 149 ? -8.862 -3.415 8.798 1.00 93.25 149 GLY A CA 1
ATOM 1006 C C . GLY A 1 149 ? -7.363 -3.380 9.038 1.00 93.25 149 GLY A C 1
ATOM 1007 O O . GLY A 1 149 ? -6.597 -3.145 8.108 1.00 93.25 149 GLY A O 1
ATOM 1008 N N . ILE A 1 150 ? -6.935 -3.685 10.261 1.00 94.00 150 ILE A N 1
ATOM 1009 C CA . ILE A 1 150 ? -5.527 -3.944 10.569 1.00 94.00 150 ILE A CA 1
ATOM 1010 C C . ILE A 1 150 ? -5.397 -5.279 11.295 1.00 94.00 150 ILE A C 1
ATOM 1012 O O . ILE A 1 150 ? -6.123 -5.560 12.248 1.00 94.00 150 ILE A O 1
ATOM 1016 N N . VAL A 1 151 ? -4.455 -6.107 10.850 1.00 93.12 151 VAL A N 1
ATOM 1017 C CA . VAL A 1 151 ? -4.115 -7.372 11.507 1.00 93.12 151 VAL A CA 1
ATOM 1018 C C . VAL A 1 151 ? -2.639 -7.377 11.882 1.00 93.12 151 VAL A C 1
ATOM 1020 O O . VAL A 1 151 ? -1.762 -7.345 11.018 1.00 93.12 151 VAL A O 1
ATOM 1023 N N . GLY A 1 152 ? -2.371 -7.492 13.180 1.00 84.88 152 GLY A N 1
ATOM 1024 C CA . GLY A 1 152 ? -1.031 -7.481 13.751 1.00 84.88 152 GLY A CA 1
ATOM 1025 C C . GLY A 1 152 ? -0.425 -6.082 13.860 1.00 84.88 152 GLY A C 1
ATOM 1026 O O . GLY A 1 152 ? -1.119 -5.071 13.796 1.00 84.88 152 GLY A O 1
ATOM 1027 N N . GLY A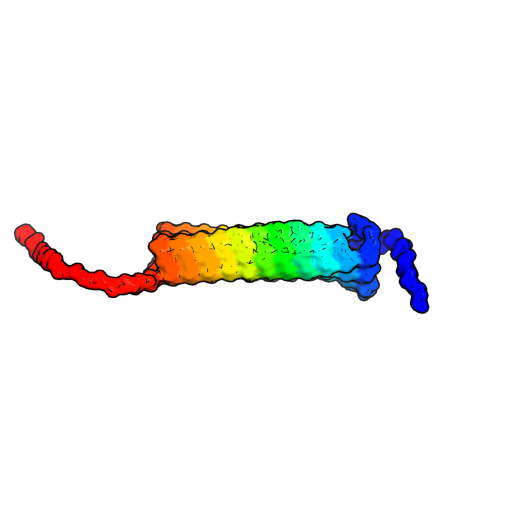 1 153 ? 0.893 -6.066 14.052 1.00 84.56 153 GLY A N 1
ATOM 1028 C CA . GLY A 1 153 ? 1.686 -4.870 14.320 1.00 84.56 153 GLY A CA 1
ATOM 1029 C C . GLY A 1 153 ? 1.773 -4.500 15.790 1.00 84.56 153 GLY A C 1
ATOM 1030 O O . GLY A 1 153 ? 1.122 -5.116 16.618 1.00 84.56 153 GLY A O 1
ATOM 1031 N N . THR A 1 154 ? 2.650 -3.563 16.143 1.00 89.88 154 THR A N 1
ATOM 1032 C CA . THR A 1 154 ? 2.832 -3.134 17.541 1.00 89.88 154 THR A CA 1
ATOM 1033 C C . THR A 1 154 ? 1.883 -1.990 17.878 1.00 89.88 154 THR A C 1
ATOM 1035 O O . THR A 1 154 ? 1.300 -1.980 18.962 1.00 89.88 154 THR A O 1
ATOM 1038 N N . GLN A 1 155 ? 1.735 -1.044 16.951 1.00 92.19 155 GLN A N 1
ATOM 1039 C CA . GLN A 1 155 ? 0.852 0.112 17.055 1.00 92.19 155 GLN A CA 1
ATOM 1040 C C . GLN A 1 155 ? -0.040 0.176 15.818 1.00 92.19 155 GLN A C 1
ATOM 1042 O O . GLN A 1 155 ? 0.474 0.237 14.701 1.00 92.19 155 GLN A O 1
ATOM 1047 N N . SER A 1 156 ? -1.352 0.180 16.026 1.00 92.69 156 SER A N 1
ATOM 1048 C CA . SER A 1 156 ? -2.338 0.087 14.952 1.00 92.69 156 SER A CA 1
ATOM 1049 C C . SER A 1 156 ? -3.440 1.131 15.132 1.00 92.69 156 SER A C 1
ATOM 1051 O O . SER A 1 156 ? -4.014 1.244 16.211 1.00 92.69 156 SER A O 1
ATOM 1053 N N . GLY A 1 157 ? -3.743 1.893 14.083 1.00 92.44 157 GLY A N 1
ATOM 1054 C CA . GLY A 1 157 ? -4.751 2.958 14.107 1.00 92.44 157 GLY A CA 1
ATOM 1055 C C . GLY A 1 157 ? -5.703 2.890 12.917 1.00 92.44 157 GLY A C 1
ATOM 1056 O O . GLY A 1 157 ? -5.264 2.702 11.787 1.00 92.44 157 GLY A O 1
ATOM 1057 N N . VAL A 1 158 ? -7.004 3.037 13.153 1.00 92.19 158 VAL A N 1
ATOM 1058 C CA . VAL A 1 158 ? -7.997 3.215 12.088 1.00 92.19 158 VAL A CA 1
ATOM 1059 C C . VAL A 1 158 ? -8.799 4.481 12.357 1.00 92.19 158 VAL A C 1
ATOM 1061 O O . VAL A 1 158 ? -9.642 4.489 13.252 1.00 92.19 158 VAL A O 1
ATOM 1064 N N . ASP A 1 159 ? -8.603 5.529 11.564 1.00 90.81 159 ASP A N 1
ATOM 1065 C CA . ASP A 1 159 ? -9.252 6.814 11.853 1.00 90.81 159 ASP A CA 1
ATOM 1066 C C . ASP A 1 159 ? -10.748 6.758 11.501 1.00 90.81 159 ASP A C 1
ATOM 1068 O O . ASP A 1 159 ? -11.616 7.246 12.232 1.00 90.81 159 ASP A O 1
ATOM 1072 N N . SER A 1 160 ? -11.109 6.135 10.372 1.00 86.31 160 SER A N 1
ATOM 1073 C CA . SER A 1 160 ? -12.514 6.059 9.974 1.00 86.31 160 SER A CA 1
ATOM 1074 C C . SER A 1 160 ? -12.912 4.826 9.170 1.00 86.31 160 SER A C 1
ATOM 1076 O O . SER A 1 160 ? -12.281 4.426 8.192 1.00 86.31 160 SER A O 1
ATOM 1078 N N . GLY A 1 161 ? -14.074 4.257 9.499 1.00 85.75 161 GLY A N 1
ATOM 1079 C CA . GLY A 1 161 ? -14.725 3.345 8.572 1.00 85.75 161 GLY A CA 1
ATOM 1080 C C . GLY A 1 161 ? -16.124 2.880 8.925 1.00 85.75 161 GLY A C 1
ATOM 1081 O O . GLY A 1 161 ? -16.552 2.884 10.070 1.00 85.75 161 GLY A O 1
ATOM 1082 N N . ARG A 1 162 ? -16.914 2.445 7.933 1.00 87.81 162 ARG A N 1
ATOM 1083 C CA . ARG A 1 162 ? -18.256 1.910 8.253 1.00 87.81 162 ARG A CA 1
ATOM 1084 C C . ARG A 1 162 ? -18.138 0.627 9.083 1.00 87.81 162 ARG A C 1
ATOM 1086 O O . ARG A 1 162 ? -18.924 0.448 10.007 1.00 87.81 162 ARG A O 1
ATOM 1093 N N . ALA A 1 163 ? -17.210 -0.244 8.720 1.00 88.94 163 ALA A N 1
ATOM 1094 C CA . ALA A 1 163 ? -16.773 -1.374 9.518 1.00 88.94 163 ALA A CA 1
ATOM 1095 C C . ALA A 1 163 ? -15.266 -1.216 9.734 1.00 88.94 163 ALA A C 1
ATOM 1097 O O . ALA A 1 163 ? -14.518 -1.291 8.762 1.00 88.94 163 ALA A O 1
ATOM 1098 N N . ALA A 1 164 ? -14.856 -0.943 10.966 1.00 89.00 164 ALA A N 1
ATOM 1099 C CA . ALA A 1 164 ? -13.467 -0.764 11.360 1.00 89.00 164 ALA A CA 1
ATOM 1100 C C . ALA A 1 164 ? -13.062 -1.910 12.292 1.00 89.00 164 ALA A C 1
ATOM 1102 O O . ALA A 1 164 ? -13.796 -2.234 13.229 1.00 89.00 164 ALA A O 1
ATOM 1103 N N . GLY A 1 165 ? -11.932 -2.553 12.018 1.00 89.38 165 GLY A N 1
ATOM 1104 C CA . GLY A 1 165 ? -11.480 -3.722 12.761 1.00 89.38 165 GLY A CA 1
ATOM 1105 C C . GLY A 1 165 ? -9.978 -3.713 12.994 1.00 89.38 165 GLY A C 1
ATOM 1106 O O . GLY A 1 165 ? -9.216 -3.540 12.049 1.00 89.38 165 GLY A O 1
ATOM 1107 N N . ILE A 1 166 ? -9.549 -3.965 14.227 1.00 90.12 166 ILE A N 1
ATOM 1108 C CA . ILE A 1 166 ? -8.146 -4.233 14.549 1.00 90.12 166 ILE A CA 1
ATOM 1109 C C . ILE A 1 166 ? -8.051 -5.571 15.275 1.00 90.12 166 ILE A C 1
ATOM 1111 O O . ILE A 1 166 ? -8.800 -5.836 16.217 1.00 90.12 166 ILE A O 1
ATOM 1115 N N . VAL A 1 167 ? -7.136 -6.428 14.831 1.00 90.94 167 VAL A N 1
ATOM 1116 C CA . VAL A 1 167 ? -6.855 -7.715 15.473 1.00 90.94 167 VAL A CA 1
ATOM 1117 C C . VAL A 1 167 ? -5.384 -7.780 15.863 1.00 90.94 167 VAL A C 1
ATOM 1119 O O . VAL A 1 167 ? -4.506 -7.807 15.003 1.00 90.94 167 VAL A O 1
ATOM 1122 N N . GLY A 1 168 ? -5.128 -7.889 17.164 1.00 81.62 168 GLY A N 1
ATOM 1123 C CA . GLY A 1 168 ? -3.796 -7.962 17.751 1.00 81.62 168 GLY A CA 1
ATOM 1124 C C . GLY A 1 168 ? -3.110 -6.604 17.914 1.00 81.62 168 GLY A C 1
ATOM 1125 O O . GLY A 1 168 ? -3.710 -5.551 17.734 1.00 81.62 168 GLY A O 1
ATOM 1126 N N . GLY A 1 169 ? -1.829 -6.675 18.270 1.00 81.00 169 GLY A N 1
ATOM 1127 C CA . GLY A 1 169 ? -0.955 -5.532 18.524 1.00 81.00 169 GLY A CA 1
ATOM 1128 C C . GLY A 1 169 ? -1.034 -4.959 19.927 1.00 81.00 169 GLY A C 1
ATOM 1129 O O . GLY A 1 169 ? -2.022 -5.139 20.621 1.00 81.00 169 GLY A O 1
ATOM 1130 N N . SER A 1 170 ? 0.047 -4.328 20.383 1.00 85.12 170 SER A N 1
ATOM 1131 C CA . SER A 1 170 ? 0.160 -3.851 21.767 1.00 85.12 170 SER A CA 1
ATOM 1132 C C . SER A 1 170 ? -0.685 -2.606 22.023 1.00 85.12 170 SER A C 1
ATOM 1134 O O . SER A 1 170 ? -1.240 -2.463 23.110 1.00 85.12 170 SER A O 1
ATOM 1136 N N . GLN A 1 171 ? -0.795 -1.712 21.038 1.00 88.38 171 GLN A N 1
ATOM 1137 C CA . GLN A 1 171 ? -1.570 -0.475 21.129 1.00 88.38 171 GLN A CA 1
ATOM 1138 C C . GLN A 1 171 ? -2.468 -0.338 19.903 1.00 88.38 171 GLN A C 1
ATOM 1140 O O . GLN A 1 171 ? -1.964 -0.321 18.782 1.00 88.38 171 GLN A O 1
ATOM 1145 N N . SER A 1 172 ? -3.778 -0.230 20.117 1.00 89.00 172 SER A N 1
ATOM 1146 C CA . SER A 1 172 ? -4.766 -0.180 19.037 1.00 89.00 172 SER A CA 1
ATOM 1147 C C . SER A 1 172 ? -5.783 0.944 19.231 1.00 89.00 172 SER A C 1
ATOM 1149 O O . SER A 1 172 ? -6.324 1.108 20.318 1.00 89.00 172 SER A O 1
ATOM 1151 N N . GLY A 1 173 ? -6.090 1.704 18.185 1.00 87.62 173 GLY A N 1
ATOM 1152 C CA . GLY A 1 173 ? -7.074 2.790 18.240 1.00 87.62 173 GLY A CA 1
ATOM 1153 C C . GLY A 1 173 ? -8.006 2.781 17.038 1.00 87.62 173 GLY A C 1
ATOM 1154 O O . GLY A 1 173 ? -7.555 2.564 15.917 1.00 87.62 173 GLY A O 1
ATOM 1155 N N . ILE A 1 174 ? -9.300 3.002 17.264 1.00 86.75 174 ILE A N 1
ATOM 1156 C CA . ILE A 1 174 ? -10.264 3.292 16.200 1.00 86.75 174 ILE A CA 1
ATOM 1157 C C . ILE A 1 174 ? -10.965 4.610 16.524 1.00 86.75 174 ILE A C 1
ATOM 1159 O O . ILE A 1 174 ? -11.784 4.654 17.443 1.00 86.75 174 ILE A O 1
ATOM 1163 N N . ASP A 1 175 ? -10.722 5.661 15.751 1.00 86.00 175 ASP A N 1
ATOM 1164 C CA . ASP A 1 175 ? -11.312 6.967 16.062 1.00 86.00 175 ASP A CA 1
ATOM 1165 C C . ASP A 1 175 ? -12.807 6.969 15.717 1.00 86.00 175 ASP A C 1
ATOM 1167 O O . ASP A 1 175 ? -13.655 7.382 16.511 1.00 86.00 175 ASP A O 1
ATOM 1171 N N . SER A 1 176 ? -13.180 6.450 14.542 1.00 79.25 176 SER A N 1
ATOM 1172 C CA . SER A 1 176 ? -14.583 6.427 14.134 1.00 79.25 176 SER A CA 1
ATOM 1173 C C . SER A 1 176 ? -15.010 5.204 13.328 1.00 79.25 176 SER A C 1
ATOM 1175 O O . SER A 1 176 ? -14.372 4.776 12.367 1.00 79.25 176 SER A O 1
ATOM 1177 N N . GLY A 1 177 ? -16.186 4.664 13.650 1.00 77.94 177 GLY A N 1
ATOM 1178 C CA . GLY A 1 177 ? -16.832 3.725 12.749 1.00 77.94 177 GLY A CA 1
ATOM 1179 C C . GLY A 1 177 ? -18.199 3.216 13.159 1.00 77.94 177 GLY A C 1
ATOM 1180 O O . GLY A 1 177 ? -18.518 3.094 14.332 1.00 77.94 177 GLY A O 1
ATOM 1181 N N . ARG A 1 178 ? -19.069 2.905 12.187 1.00 78.19 178 ARG A N 1
ATOM 1182 C CA . ARG A 1 178 ? -20.434 2.450 12.526 1.00 78.19 178 ARG A CA 1
ATOM 1183 C C . ARG A 1 178 ? -20.389 1.143 13.316 1.00 78.19 178 ARG A C 1
ATOM 1185 O O . ARG A 1 178 ? -21.080 1.056 14.321 1.00 78.19 178 ARG A O 1
ATOM 1192 N N . ALA A 1 179 ? -19.620 0.175 12.835 1.00 82.44 179 ALA A N 1
ATOM 1193 C CA . ALA A 1 179 ? -19.270 -1.039 13.553 1.00 82.44 179 ALA A CA 1
ATOM 1194 C C . ALA A 1 179 ? -17.756 -1.018 13.771 1.00 82.44 179 ALA A C 1
ATOM 1196 O O . ALA A 1 179 ? -17.014 -1.044 12.791 1.00 82.44 179 ALA A O 1
ATOM 1197 N N . ALA A 1 180 ? -17.313 -0.915 15.018 1.00 84.31 180 ALA A N 1
ATOM 1198 C CA . ALA A 1 180 ? -15.904 -0.807 15.378 1.00 84.31 180 ALA A CA 1
ATOM 1199 C C . ALA A 1 180 ? -15.527 -1.954 16.318 1.00 84.31 180 ALA A C 1
ATOM 1201 O O . ALA A 1 180 ? -16.213 -2.192 17.312 1.00 84.31 180 ALA A O 1
ATOM 1202 N N . GLY A 1 181 ? -14.467 -2.685 15.984 1.00 84.19 181 GLY A N 1
ATOM 1203 C CA . GLY A 1 181 ? -14.045 -3.881 16.702 1.00 84.19 181 GLY A CA 1
ATOM 1204 C C . GLY A 1 181 ? -12.547 -3.896 16.967 1.00 84.19 181 GLY A C 1
ATOM 1205 O O . GLY A 1 181 ? -11.776 -3.830 16.017 1.00 84.19 181 GLY A O 1
ATOM 1206 N N . ILE A 1 182 ? -12.127 -4.056 18.221 1.00 84.62 182 ILE A N 1
ATOM 1207 C CA . ILE A 1 182 ? -10.728 -4.368 18.555 1.00 84.62 182 ILE A CA 1
ATOM 1208 C C . ILE A 1 182 ? -10.687 -5.725 19.254 1.00 84.62 182 ILE A C 1
ATOM 1210 O O . ILE A 1 182 ? -11.436 -5.953 20.203 1.00 84.62 182 ILE A O 1
ATOM 1214 N N . VAL A 1 183 ? -9.832 -6.634 18.786 1.00 86.69 183 VAL A N 1
ATOM 1215 C CA . VAL A 1 183 ? -9.621 -7.952 19.398 1.00 86.69 183 VAL A CA 1
ATOM 1216 C C . VAL A 1 183 ? -8.158 -8.104 19.798 1.00 86.69 183 VAL A C 1
ATOM 1218 O O . VAL A 1 183 ? -7.287 -8.195 18.935 1.00 86.69 183 VAL A O 1
ATOM 1221 N N . GLY A 1 184 ? -7.898 -8.215 21.101 1.00 76.12 184 GLY A N 1
ATOM 1222 C CA . GLY A 1 184 ? -6.551 -8.335 21.663 1.00 76.12 184 GLY A CA 1
ATOM 1223 C C . GLY A 1 184 ? -5.819 -6.998 21.827 1.00 76.12 184 GLY A C 1
ATOM 1224 O O . GLY A 1 184 ? -6.319 -5.947 21.438 1.00 76.12 184 GLY A O 1
ATOM 1225 N N . GLY A 1 185 ? -4.631 -7.073 22.432 1.00 73.12 185 GLY A N 1
ATOM 1226 C CA . GLY A 1 185 ? -3.769 -5.930 22.735 1.00 73.12 185 GLY A CA 1
ATOM 1227 C C . GLY A 1 185 ? -3.809 -5.455 24.181 1.00 73.12 185 GLY A C 1
ATOM 1228 O O . GLY A 1 185 ? -4.702 -5.824 24.944 1.00 73.12 185 GLY A O 1
ATOM 1229 N N . ASP A 1 186 ? -2.801 -4.664 24.551 1.00 76.50 186 ASP A N 1
ATOM 1230 C CA . ASP A 1 186 ? -2.597 -4.190 25.924 1.00 76.50 186 ASP A CA 1
ATOM 1231 C C . ASP A 1 186 ? -3.322 -2.859 26.163 1.00 76.50 186 ASP A C 1
ATOM 1233 O O . ASP A 1 186 ? -3.959 -2.661 27.197 1.00 76.50 186 ASP A O 1
ATOM 1237 N N . LEU A 1 187 ? -3.247 -1.950 25.186 1.00 78.38 187 LEU A N 1
ATOM 1238 C CA . LEU A 1 187 ? -3.921 -0.654 25.182 1.00 78.38 187 LEU A CA 1
ATOM 1239 C C . LEU A 1 187 ? -4.834 -0.548 23.965 1.00 78.38 187 LEU A C 1
ATOM 1241 O O . LEU A 1 187 ? -4.431 -0.867 22.846 1.00 78.38 187 LEU A O 1
ATOM 1245 N N . TYR A 1 188 ? -6.059 -0.085 24.186 1.00 81.88 188 TYR A N 1
ATOM 1246 C CA . TYR A 1 188 ? -7.094 -0.047 23.162 1.00 81.88 188 TYR A CA 1
ATOM 1247 C C . TYR A 1 188 ? -8.045 1.138 23.376 1.00 81.88 188 TYR A C 1
ATOM 1249 O O . TYR A 1 188 ? -8.323 1.520 24.514 1.00 81.88 188 TYR A O 1
ATOM 1257 N N . GLY A 1 189 ? -8.574 1.692 22.287 1.00 80.19 189 GLY A N 1
ATOM 1258 C CA . GLY A 1 189 ? -9.563 2.769 22.327 1.00 80.19 189 GLY A CA 1
ATOM 1259 C C . GLY A 1 189 ? -10.466 2.761 21.099 1.00 80.19 189 GLY A C 1
ATOM 1260 O O . GLY A 1 189 ? -10.004 2.494 19.993 1.00 80.19 189 GLY A O 1
ATOM 1261 N N . VAL A 1 190 ? -11.757 3.026 21.304 1.00 82.00 190 VAL A N 1
ATOM 1262 C CA . VAL A 1 190 ? -12.710 3.308 20.225 1.00 82.00 190 VAL A CA 1
ATOM 1263 C C . VAL A 1 190 ? -13.438 4.602 20.573 1.00 82.00 190 VAL A C 1
ATOM 1265 O O . VAL A 1 190 ? -14.251 4.599 21.498 1.00 82.00 190 VAL A O 1
ATOM 1268 N N . ASP A 1 191 ? -13.159 5.690 19.856 1.00 78.62 191 ASP A N 1
ATOM 1269 C CA . ASP A 1 191 ? -13.635 7.023 20.251 1.00 78.62 191 ASP A CA 1
ATOM 1270 C C . ASP A 1 191 ? -15.097 7.262 19.854 1.00 78.62 191 ASP A C 1
ATOM 1272 O O . ASP A 1 191 ? -15.876 7.837 20.616 1.00 78.62 191 ASP A O 1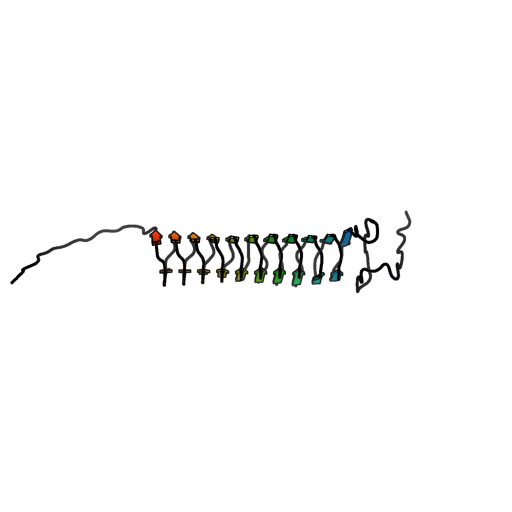
ATOM 1276 N N . SER A 1 192 ? -15.510 6.836 18.657 1.00 67.69 192 SER A N 1
ATOM 1277 C CA . SER A 1 192 ? -16.870 7.068 18.159 1.00 67.69 192 SER A CA 1
ATOM 1278 C C . SER A 1 192 ? -17.383 5.933 17.281 1.00 67.69 192 SER A C 1
ATOM 1280 O O . SER A 1 192 ? -17.171 5.905 16.068 1.00 67.69 192 SER A O 1
ATOM 1282 N N . GLY A 1 193 ? -18.169 5.026 17.868 1.00 63.50 193 GLY A N 1
ATOM 1283 C CA . GLY A 1 193 ? -18.874 4.007 17.097 1.00 63.50 193 GLY A CA 1
ATOM 1284 C C . GLY A 1 193 ? -20.298 3.734 17.544 1.00 63.50 193 GLY A C 1
ATOM 1285 O O . GLY A 1 193 ? -20.616 3.762 18.728 1.00 63.50 193 GLY A O 1
ATOM 1286 N N . ARG A 1 194 ? -21.185 3.485 16.569 1.00 65.00 194 ARG A N 1
ATOM 1287 C CA . ARG A 1 194 ? -22.597 3.167 16.854 1.00 65.00 194 ARG A CA 1
ATOM 1288 C C . ARG A 1 194 ? -22.728 1.779 17.485 1.00 65.00 194 ARG A C 1
ATOM 1290 O O . ARG A 1 194 ? -23.580 1.574 18.340 1.00 65.00 194 ARG A O 1
ATOM 1297 N N . GLU A 1 195 ? -21.895 0.851 17.036 1.00 71.38 195 GLU A N 1
ATOM 1298 C CA . GLU A 1 195 ? -21.762 -0.515 17.528 1.00 71.38 195 GLU A CA 1
ATOM 1299 C C . GLU A 1 195 ? -20.265 -0.762 17.757 1.00 71.38 195 GLU A C 1
ATOM 1301 O O . GLU A 1 195 ? -19.549 -1.184 16.850 1.00 71.38 195 GLU A O 1
ATOM 1306 N N . ALA A 1 196 ? -19.772 -0.407 18.946 1.00 70.94 196 ALA A N 1
ATOM 1307 C CA . ALA A 1 196 ? -18.381 -0.614 19.337 1.00 70.94 196 ALA A CA 1
ATOM 1308 C C . ALA A 1 196 ? -18.253 -1.874 20.205 1.00 70.94 196 ALA A C 1
ATOM 1310 O O . ALA A 1 196 ? -19.011 -2.060 21.158 1.00 70.94 196 ALA A O 1
ATOM 1311 N N . GLY A 1 197 ? -17.293 -2.734 19.876 1.00 73.19 197 GLY A N 1
ATOM 1312 C CA . GLY A 1 197 ? -16.957 -3.929 20.637 1.00 73.19 197 GLY A CA 1
ATOM 1313 C C . GLY A 1 197 ? -15.453 -4.025 20.837 1.00 73.19 197 GLY A C 1
ATOM 1314 O O . GLY A 1 197 ? -14.684 -3.989 19.883 1.00 73.19 197 GLY A O 1
ATOM 1315 N N . ILE A 1 198 ? -15.024 -4.174 22.082 1.00 73.25 198 ILE A N 1
ATOM 1316 C CA . ILE A 1 198 ? -13.628 -4.439 22.408 1.00 73.25 198 ILE A CA 1
ATOM 1317 C C . ILE A 1 198 ? -13.591 -5.806 23.086 1.00 73.25 198 ILE A C 1
ATOM 1319 O O . ILE A 1 198 ? -14.206 -6.006 24.133 1.00 73.25 198 ILE A O 1
ATOM 1323 N N . VAL A 1 199 ? -12.885 -6.754 22.476 1.00 78.19 199 VAL A N 1
ATOM 1324 C CA . VAL A 1 199 ? -12.634 -8.074 23.052 1.00 78.19 199 VAL A CA 1
ATOM 1325 C C . VAL A 1 199 ? -11.209 -8.104 23.560 1.00 78.19 199 VAL A C 1
ATOM 1327 O O . VAL A 1 199 ? -10.244 -8.186 22.800 1.00 78.19 199 VAL A O 1
ATOM 1330 N N . LEU A 1 200 ? -11.098 -8.063 24.878 1.00 68.56 200 LEU A N 1
ATOM 1331 C CA . LEU A 1 200 ? -9.828 -8.106 25.574 1.00 68.56 200 LEU A CA 1
ATOM 1332 C C . LEU A 1 200 ? -9.532 -9.533 25.943 1.00 68.56 200 LEU A C 1
ATOM 1334 O O . LEU A 1 200 ? -10.323 -10.205 26.605 1.00 68.56 200 LEU A O 1
ATOM 1338 N N . VAL A 1 201 ? -8.367 -9.987 25.520 1.00 63.16 201 VAL A N 1
ATOM 1339 C CA . VAL A 1 201 ? -7.876 -11.300 25.898 1.00 63.16 201 VAL A CA 1
ATOM 1340 C C . VAL A 1 201 ? -7.041 -11.107 27.163 1.00 63.16 201 VAL A C 1
ATOM 1342 O O . VAL A 1 201 ? -5.816 -11.094 27.115 1.00 63.16 201 VAL A O 1
ATOM 1345 N N . PHE A 1 202 ? -7.708 -10.878 28.302 1.00 56.41 202 PHE A N 1
ATOM 1346 C CA . PHE A 1 202 ? -7.030 -10.820 29.599 1.00 56.41 202 PHE A CA 1
ATOM 1347 C C . PHE A 1 202 ? -6.738 -12.228 30.123 1.00 56.41 202 PHE A C 1
ATOM 1349 O O . PHE A 1 202 ? -7.586 -13.119 30.074 1.00 56.41 202 PHE A O 1
ATOM 1356 N N . SER A 1 203 ? -5.561 -12.404 30.717 1.00 55.16 203 SER A N 1
ATOM 1357 C CA . SER A 1 203 ? -5.301 -13.518 31.635 1.00 55.16 203 SER A CA 1
ATOM 1358 C C . SER A 1 203 ? -5.922 -13.174 33.005 1.00 55.16 203 SER A C 1
ATOM 1360 O O . SER A 1 203 ? -5.558 -12.161 33.592 1.00 55.16 203 SER A O 1
ATOM 1362 N N . LEU A 1 204 ? -6.893 -13.950 33.507 1.00 41.09 204 LEU A N 1
ATOM 1363 C CA . LEU A 1 204 ? -7.715 -13.622 34.693 1.00 41.09 204 LEU A CA 1
ATOM 1364 C C . LEU A 1 204 ? -7.073 -14.085 36.029 1.00 41.09 204 LEU A C 1
ATOM 1366 O O . LEU A 1 204 ? -6.703 -15.252 36.144 1.00 41.09 204 LEU A O 1
ATOM 1370 N N . VAL A 1 205 ? -7.019 -13.224 37.063 1.00 39.91 205 VAL A N 1
ATOM 1371 C CA . VAL A 1 205 ? -6.708 -13.575 38.478 1.00 39.91 205 VAL A CA 1
ATOM 1372 C C . VAL A 1 205 ? -7.689 -12.821 39.419 1.00 39.91 205 VAL A C 1
ATOM 1374 O O . VAL A 1 205 ? -7.835 -11.612 39.276 1.00 39.91 205 VAL A O 1
ATOM 1377 N N . PHE A 1 206 ? -8.404 -13.500 40.340 1.00 40.69 206 PHE A N 1
ATOM 1378 C CA . PHE A 1 206 ? -9.592 -12.994 41.092 1.00 40.69 206 PHE A CA 1
ATOM 1379 C C . PHE A 1 206 ? -9.330 -12.477 42.535 1.00 40.69 206 PHE A C 1
ATOM 1381 O O . PHE A 1 206 ? -8.607 -13.152 43.260 1.00 40.69 206 PHE A O 1
ATOM 1388 N N . TYR A 1 207 ? -10.043 -11.419 42.996 1.00 38.31 207 TYR A N 1
ATOM 1389 C CA . TYR A 1 207 ? -10.415 -11.116 44.415 1.00 38.31 207 TYR A CA 1
ATOM 1390 C C . TYR A 1 207 ? -11.727 -10.263 44.489 1.00 38.31 207 TYR A C 1
ATOM 1392 O O . TYR A 1 207 ? -11.889 -9.369 43.665 1.00 38.31 207 TYR A O 1
ATOM 1400 N N . TYR A 1 208 ? -12.667 -10.514 45.431 1.00 41.56 208 TYR A N 1
ATOM 1401 C CA . TYR A 1 208 ? -14.043 -9.924 45.482 1.00 41.56 208 TYR A CA 1
ATOM 1402 C C . TYR A 1 208 ? -14.526 -9.587 46.917 1.00 41.56 208 TYR A C 1
ATOM 1404 O O . TYR A 1 208 ? -14.381 -10.468 47.761 1.00 41.56 208 TYR A O 1
ATOM 1412 N N . VAL A 1 209 ? -15.171 -8.419 47.175 1.00 33.41 209 VAL A N 1
ATOM 1413 C CA . VAL A 1 209 ? -16.065 -8.134 48.349 1.00 33.41 209 VAL A CA 1
ATOM 1414 C C . VAL A 1 209 ? -17.088 -6.980 48.086 1.00 33.41 209 VAL A C 1
ATOM 1416 O O . VAL A 1 209 ? -16.655 -5.900 47.704 1.00 33.41 209 VAL A O 1
ATOM 1419 N N . ASP A 1 210 ? -18.392 -7.271 48.332 1.00 39.72 210 ASP A N 1
ATOM 1420 C CA . ASP A 1 210 ? -19.577 -6.532 48.918 1.00 39.72 210 ASP A CA 1
ATOM 1421 C C . ASP A 1 210 ? -19.812 -5.001 48.656 1.00 39.72 210 ASP A C 1
ATOM 1423 O O . ASP A 1 210 ? -18.859 -4.266 48.471 1.00 39.72 210 ASP A O 1
ATOM 1427 N N . SER A 1 211 ? -20.984 -4.320 48.687 1.00 40.31 211 SER A N 1
ATOM 1428 C CA . SER A 1 211 ? -22.339 -4.509 49.273 1.00 40.31 211 SER A CA 1
ATOM 1429 C C . SER A 1 211 ? -23.290 -3.335 48.863 1.00 40.31 211 SER A C 1
ATOM 1431 O O . SER A 1 211 ? -22.811 -2.232 48.629 1.00 40.31 211 SER A O 1
ATOM 1433 N N . GLY A 1 212 ? -24.622 -3.552 48.887 1.00 40.38 212 GLY A N 1
ATOM 1434 C CA . GLY A 1 212 ? -25.684 -2.658 49.437 1.00 40.38 212 GLY A CA 1
ATOM 1435 C C . GLY A 1 212 ? -26.068 -1.298 48.793 1.00 40.38 212 GLY A C 1
ATOM 1436 O O . GLY A 1 212 ? -25.305 -0.344 48.841 1.00 40.38 212 GLY A O 1
ATOM 1437 N N . MET A 1 213 ? -27.332 -1.147 48.354 1.00 34.31 213 MET A N 1
ATOM 1438 C CA . MET A 1 213 ? -27.991 0.150 48.065 1.00 34.31 213 MET A CA 1
ATOM 1439 C C . MET A 1 213 ? -29.128 0.424 49.070 1.00 34.31 213 MET A C 1
ATOM 1441 O O . MET A 1 213 ? -30.027 -0.404 49.211 1.00 34.31 213 MET A O 1
ATOM 1445 N N . GLN A 1 214 ? -29.108 1.591 49.727 1.00 37.84 214 GLN A N 1
ATOM 1446 C CA . GLN A 1 214 ? -30.266 2.214 50.394 1.00 37.84 214 GLN A CA 1
ATOM 1447 C C . GLN A 1 214 ? -30.929 3.216 49.422 1.00 37.84 214 GLN A C 1
ATOM 1449 O O . GLN A 1 214 ? -30.223 3.964 48.748 1.00 37.84 214 GLN A O 1
ATOM 1454 N N . GLN A 1 215 ? -32.265 3.234 49.349 1.00 37.94 215 GLN A N 1
ATOM 1455 C CA . GLN A 1 215 ? -33.079 4.338 48.811 1.00 37.94 215 GLN A CA 1
ATOM 1456 C C . GLN A 1 215 ? -33.868 4.971 49.972 1.00 37.94 215 GLN A C 1
ATOM 1458 O O . GLN A 1 215 ? -34.169 4.258 50.929 1.00 37.94 215 GLN A O 1
ATOM 1463 N N . GLU A 1 216 ? -34.106 6.286 49.854 1.00 38.53 216 GLU A N 1
ATOM 1464 C CA . GLU A 1 216 ? -34.713 7.245 50.809 1.00 38.53 216 GLU A CA 1
ATOM 1465 C C . GLU A 1 216 ? -35.816 6.727 51.747 1.00 38.53 216 GLU A C 1
ATOM 1467 O O . GLU A 1 216 ? -36.718 5.988 51.291 1.00 38.53 216 GLU A O 1
#

Radius of gyration: 22.94 Å; chains: 1; bounding box: 60×23×82 Å

Sequence (216 aa):
MLVLLLQITSVEGHCSREQNVGLVGGSDQDVEIVCIGRSRFVESGRAAGLVGSGLYGVDSCRAAGILGGGQFSVVDSGRAAGIVGGGQSGVVDSGRAAGIVGGFQYGVVDSGRAAGIVGGGQSSVVNSGRVAEIVGGCQSCVDSGRAAGIVGGTQSGVDSGRAAGIVGGSQSGIDSGRAAGIVGGDLYGVDSGREAGIVLVFSLVFYYVDSGMQQE

Foldseek 3Di:
DDPPPDPDDDDPWDKPDDDDWDFPDDPPQATETEAEDAAIETAEHQHYEYEYEHHEEYHHYQAYEYEEEYQEYEYEEHQHEEYEYEHQEYEYEEHQHYEYEEAHLEYEYEEHQAYEYEHYHAEYEYAEHQHYEYEDHQAYEYAEHQEAEYEDHAAYEYADYQAAEYEDHAAYEYADYQAYEYAEHNHYYYNYYVHYDYHYPDDDDDDDDDDDDDDD

Organism: Dreissena polymorpha (NCBI:txid45954)

pLDDT: mean 73.94, std 19.69, range [22.92, 95.56]